Protein AF-A0A8S3U754-F1 (afdb_monomer_lite)

pLDDT: mean 79.14, std 18.38, range [34.16, 98.25]

Sequence (283 aa):
MQSQNDNMSQVKWNHGLKEIPVKVDIQVRPSTTGGESEYYFPGVGSGQRSDDVNSPYGGIVYKYSNESIVLYAPNKHDGYPSGYAVYTGGSNWNGPIQQAESNVSVRIRVWGQQHFPEPDFFTNWKSINIGNVMKEIHHQLDTTPEYVVLQIKLGNTKYIADGIGYVMPLGDQMKYNKWGGVLYGYDNRTIRIWTNIHGGSLFYAKDGWGISNESFTEGYYRILAWSSLSSNRAQTTIKMALPFINSTSRDFEIELDQIIDIKCDFIDVRVCPNNTVETTKAV

Structure (mmCIF, N/CA/C/O backbone):
data_AF-A0A8S3U754-F1
#
_entry.id   AF-A0A8S3U754-F1
#
loop_
_atom_site.group_PDB
_atom_site.id
_atom_site.type_symbol
_atom_site.label_atom_id
_atom_site.label_alt_id
_atom_site.label_comp_id
_atom_site.label_asym_id
_atom_site.label_entity_id
_atom_site.label_seq_id
_atom_site.pdbx_PDB_ins_code
_atom_site.Cartn_x
_atom_site.Cartn_y
_atom_site.Cartn_z
_atom_site.occupancy
_atom_site.B_iso_or_equiv
_atom_site.auth_seq_id
_atom_site.auth_comp_id
_atom_site.auth_asym_id
_atom_site.auth_atom_id
_atom_site.pdbx_PDB_model_num
ATOM 1 N N . MET A 1 1 ? -1.430 1.403 -17.689 1.00 89.00 1 MET A N 1
ATOM 2 C CA . MET A 1 1 ? -0.107 1.846 -17.190 1.00 89.00 1 MET A CA 1
ATOM 3 C C . MET A 1 1 ? 0.953 1.040 -17.909 1.00 89.00 1 MET A C 1
ATOM 5 O O . MET A 1 1 ? 0.658 -0.078 -18.318 1.00 89.00 1 MET A O 1
ATOM 9 N N . GLN A 1 2 ? 2.158 1.582 -18.062 1.00 88.88 2 GLN A N 1
ATOM 10 C CA . GLN A 1 2 ? 3.249 0.861 -18.711 1.00 88.88 2 GLN A CA 1
ATOM 11 C C . GLN A 1 2 ? 4.549 1.037 -17.922 1.00 88.88 2 GLN A C 1
ATOM 13 O O . GLN A 1 2 ? 4.956 2.165 -17.649 1.00 88.88 2 GLN A O 1
ATOM 18 N N . SER A 1 3 ? 5.184 -0.077 -17.548 1.00 85.31 3 SER A N 1
ATOM 19 C CA . SER A 1 3 ? 6.536 -0.081 -16.992 1.00 85.31 3 SER A CA 1
ATOM 20 C C . SER A 1 3 ? 7.560 0.228 -18.086 1.00 85.31 3 SER A C 1
ATOM 22 O O . SER A 1 3 ? 7.296 0.006 -19.270 1.00 85.31 3 SER A O 1
ATOM 24 N N . GLN A 1 4 ? 8.728 0.738 -17.696 1.00 86.62 4 GLN A N 1
ATOM 25 C CA . GLN A 1 4 ? 9.807 1.108 -18.627 1.00 86.62 4 GLN A CA 1
ATOM 26 C C . GLN A 1 4 ? 9.402 2.204 -19.634 1.00 86.62 4 GLN A C 1
ATOM 28 O O . GLN A 1 4 ? 9.925 2.274 -20.746 1.00 86.62 4 GLN A O 1
ATOM 33 N N . ASN A 1 5 ? 8.423 3.037 -19.273 1.00 86.25 5 ASN A N 1
ATOM 34 C CA . ASN A 1 5 ? 7.989 4.172 -20.075 1.00 86.25 5 ASN A CA 1
ATOM 35 C C . ASN A 1 5 ? 7.718 5.378 -19.175 1.00 86.25 5 ASN A C 1
ATOM 37 O O . ASN A 1 5 ? 6.687 5.424 -18.510 1.00 86.25 5 ASN A O 1
ATOM 41 N N . ASP A 1 6 ? 8.607 6.368 -19.187 1.00 83.69 6 ASP A N 1
ATOM 42 C CA . ASP A 1 6 ? 8.540 7.584 -18.362 1.00 83.69 6 ASP A CA 1
ATOM 43 C C . ASP A 1 6 ? 7.162 8.264 -18.360 1.00 83.69 6 ASP A C 1
ATOM 45 O O . ASP A 1 6 ? 6.661 8.675 -17.316 1.00 83.69 6 ASP A O 1
ATOM 49 N N . ASN A 1 7 ? 6.505 8.336 -19.520 1.00 85.56 7 ASN A N 1
ATOM 50 C CA . ASN A 1 7 ? 5.225 9.033 -19.668 1.00 85.56 7 ASN A CA 1
ATOM 51 C C . ASN A 1 7 ? 4.023 8.222 -19.155 1.00 85.56 7 ASN A C 1
ATOM 53 O O . ASN A 1 7 ? 2.927 8.763 -19.018 1.00 85.56 7 ASN A O 1
ATOM 57 N N . MET A 1 8 ? 4.197 6.921 -18.914 1.00 86.50 8 MET A N 1
ATOM 58 C CA . MET A 1 8 ? 3.118 5.988 -18.563 1.00 86.50 8 MET A CA 1
ATOM 59 C C . MET A 1 8 ? 3.395 5.171 -17.295 1.00 86.50 8 MET A C 1
ATOM 61 O O . MET A 1 8 ? 2.531 4.393 -16.863 1.00 86.50 8 MET A O 1
ATOM 65 N N . SER A 1 9 ? 4.571 5.360 -16.695 1.00 89.56 9 SER A N 1
ATOM 66 C CA . SER A 1 9 ? 5.026 4.706 -15.471 1.00 89.56 9 SER A CA 1
ATOM 67 C C . SER A 1 9 ? 4.551 5.424 -14.211 1.00 89.56 9 SER A C 1
ATOM 69 O O . SER A 1 9 ? 4.721 4.908 -13.113 1.00 89.56 9 SER A O 1
ATOM 71 N N . GLN A 1 10 ? 3.893 6.576 -14.346 1.00 93.06 10 GLN A N 1
ATOM 72 C CA . GLN A 1 10 ? 3.250 7.273 -13.243 1.00 93.06 10 GLN A CA 1
ATOM 73 C C . GLN A 1 10 ? 1.862 7.762 -13.654 1.00 93.06 10 GLN A C 1
ATOM 75 O O . GLN A 1 10 ? 1.692 8.405 -14.687 1.00 93.06 10 GLN A O 1
ATOM 80 N N . VAL A 1 11 ? 0.857 7.480 -12.826 1.00 93.62 11 VAL A N 1
ATOM 81 C CA . VAL A 1 11 ? -0.523 7.928 -13.054 1.00 93.62 11 VAL A CA 1
ATOM 82 C C . VAL A 1 11 ? -1.074 8.538 -11.779 1.00 93.62 11 VAL A C 1
ATOM 84 O O . VAL A 1 11 ? -0.940 7.971 -10.700 1.00 93.62 11 VAL A O 1
ATOM 87 N N . LYS A 1 12 ? -1.737 9.688 -11.909 1.00 95.12 12 LYS A N 1
ATOM 88 C CA . LYS A 1 12 ? -2.524 10.296 -10.838 1.00 95.12 12 LYS A CA 1
ATOM 89 C C . LYS A 1 12 ? -3.999 10.252 -11.211 1.00 95.12 12 LYS A C 1
ATOM 91 O O . LYS A 1 12 ? -4.376 10.706 -12.287 1.00 95.12 12 LYS A O 1
ATOM 96 N N . TRP A 1 13 ? -4.825 9.755 -10.302 1.00 95.31 13 TRP A N 1
ATOM 97 C CA . TRP A 1 13 ? -6.265 9.619 -10.495 1.00 95.31 13 TRP A CA 1
ATOM 98 C C . TRP A 1 13 ? -7.027 10.246 -9.325 1.00 95.31 13 TRP A C 1
ATOM 100 O O . TRP A 1 13 ? -6.607 10.122 -8.177 1.00 95.31 13 TRP A O 1
ATOM 110 N N . ASN A 1 14 ? -8.124 10.952 -9.603 1.00 96.44 14 ASN A N 1
ATOM 111 C CA . ASN A 1 14 ? -8.975 11.567 -8.581 1.00 96.44 14 ASN A CA 1
ATOM 112 C C . ASN A 1 14 ? -10.094 10.598 -8.193 1.00 96.44 14 ASN A C 1
ATOM 114 O O . ASN A 1 14 ? -10.849 10.182 -9.066 1.00 96.44 14 ASN A O 1
ATOM 118 N N . HIS A 1 15 ? -10.207 10.273 -6.904 1.00 93.44 15 HIS A N 1
ATOM 119 C CA . HIS A 1 15 ? -11.154 9.263 -6.420 1.00 93.44 15 HIS A CA 1
ATOM 120 C C . HIS A 1 15 ? -12.496 9.820 -5.937 1.00 93.44 15 HIS A C 1
ATOM 122 O O . HIS A 1 15 ? -13.357 9.056 -5.517 1.00 93.44 15 HIS A O 1
ATOM 128 N N . GLY A 1 16 ? -12.692 11.140 -5.942 1.00 92.94 16 GLY A N 1
ATOM 129 C CA . GLY A 1 16 ? -13.990 11.760 -5.659 1.00 92.94 16 GLY A CA 1
ATOM 130 C C . GLY A 1 16 ? -14.472 11.741 -4.200 1.00 92.94 16 GLY A C 1
ATOM 131 O O . GLY A 1 16 ? -15.331 12.551 -3.883 1.00 92.94 16 GLY A O 1
ATOM 132 N N . LEU A 1 17 ? -13.908 10.914 -3.307 1.00 93.19 17 LEU A N 1
ATOM 133 C CA . LEU A 1 17 ? -14.393 10.775 -1.915 1.00 93.19 17 LEU A CA 1
ATOM 134 C C . LEU A 1 17 ? -14.285 12.046 -1.056 1.00 93.19 17 LEU A C 1
ATOM 136 O O . LEU A 1 17 ? -15.067 12.213 -0.132 1.00 93.19 17 LEU A O 1
ATOM 140 N N . LYS A 1 18 ? -13.312 12.932 -1.323 1.00 94.00 18 LYS A N 1
ATOM 141 C CA . LYS A 1 18 ? -13.018 14.148 -0.522 1.00 94.00 18 LYS A CA 1
ATOM 142 C C . LYS A 1 18 ? -12.608 13.906 0.938 1.00 94.00 18 LYS A C 1
ATOM 144 O O . LYS A 1 18 ? -12.367 14.860 1.673 1.00 94.00 18 LYS A O 1
ATOM 149 N N . GLU A 1 19 ? -12.423 12.655 1.323 1.00 95.12 19 GLU A N 1
ATOM 150 C CA . GLU A 1 19 ? -11.872 12.217 2.599 1.00 95.12 19 GLU A CA 1
ATOM 151 C C . GLU A 1 19 ? -10.731 11.228 2.369 1.00 95.12 19 GLU A C 1
ATOM 153 O O . GLU A 1 19 ? -10.576 10.694 1.269 1.00 95.12 19 GLU A O 1
ATOM 158 N N . ILE A 1 20 ? -9.913 10.999 3.401 1.00 96.75 20 ILE A N 1
ATOM 159 C CA . ILE A 1 20 ? -8.875 9.966 3.353 1.00 96.75 20 ILE A CA 1
ATOM 160 C C . ILE A 1 20 ? -9.576 8.604 3.256 1.00 96.75 20 ILE A C 1
ATOM 162 O O . ILE A 1 20 ? -10.307 8.267 4.188 1.00 96.75 20 ILE A O 1
ATOM 166 N N . PRO A 1 21 ? -9.329 7.809 2.199 1.00 96.88 21 PRO A N 1
ATOM 167 C CA . PRO A 1 21 ? -9.832 6.444 2.119 1.00 96.88 21 PRO A CA 1
ATOM 168 C C . PRO A 1 21 ? -9.475 5.628 3.368 1.00 96.88 21 PRO A C 1
ATOM 170 O O . PRO A 1 21 ? -8.354 5.716 3.879 1.00 96.88 21 PRO A O 1
ATOM 173 N N . VAL A 1 22 ? -10.409 4.800 3.832 1.00 95.19 22 VAL A N 1
ATOM 174 C CA . VAL A 1 22 ? -10.132 3.736 4.806 1.00 95.19 22 VAL A CA 1
ATOM 175 C C . VAL A 1 22 ? -9.285 2.659 4.140 1.00 95.19 22 VAL A C 1
ATOM 177 O O . VAL A 1 22 ? -8.256 2.267 4.688 1.00 95.19 22 VAL A O 1
ATOM 180 N N . LYS A 1 23 ? -9.658 2.253 2.920 1.00 93.12 23 LYS A N 1
ATOM 181 C CA . LYS A 1 23 ? -8.918 1.273 2.121 1.00 93.12 23 LYS A CA 1
ATOM 182 C C . LYS A 1 23 ? -8.792 1.712 0.666 1.00 93.12 23 LYS A C 1
ATOM 184 O O . LYS A 1 23 ? -9.738 2.229 0.071 1.00 93.12 23 LYS A O 1
ATOM 189 N N . VAL A 1 24 ? -7.631 1.439 0.076 1.00 95.00 24 VAL A N 1
ATOM 190 C CA . VAL A 1 24 ? -7.397 1.498 -1.371 1.00 95.00 24 VAL A CA 1
ATOM 191 C C . VAL A 1 24 ? -6.964 0.121 -1.845 1.00 95.00 24 VAL A C 1
ATOM 193 O O . VAL A 1 24 ? -6.043 -0.456 -1.284 1.00 95.00 24 VAL A O 1
ATOM 196 N N . ASP A 1 25 ? -7.601 -0.426 -2.870 1.00 93.75 25 ASP A N 1
ATOM 197 C CA . ASP A 1 25 ? -7.175 -1.668 -3.511 1.00 93.75 25 ASP A CA 1
ATOM 198 C C . ASP A 1 25 ? -6.809 -1.403 -4.969 1.00 93.75 25 ASP A C 1
ATOM 200 O O . ASP A 1 25 ? -7.586 -0.836 -5.742 1.00 93.75 25 ASP A O 1
ATOM 204 N N . ILE A 1 26 ? -5.593 -1.803 -5.324 1.00 95.12 26 ILE A N 1
ATOM 205 C CA . ILE A 1 26 ? -5.044 -1.661 -6.665 1.00 95.12 26 ILE A CA 1
ATOM 206 C C . ILE A 1 26 ? -4.958 -3.054 -7.259 1.00 95.12 26 ILE A C 1
ATOM 208 O O . ILE A 1 26 ? -4.263 -3.913 -6.728 1.00 95.12 26 ILE A O 1
ATOM 212 N N . GLN A 1 27 ? -5.639 -3.260 -8.378 1.00 93.31 27 GLN A N 1
ATOM 213 C CA . GLN A 1 27 ? -5.677 -4.539 -9.068 1.00 93.31 27 GLN A CA 1
ATOM 214 C C . GLN A 1 27 ? -5.108 -4.380 -10.467 1.00 93.31 27 GLN A C 1
ATOM 216 O O . GLN A 1 27 ? -5.594 -3.588 -11.276 1.00 93.31 27 GLN A O 1
ATOM 221 N N . VAL A 1 28 ? -4.063 -5.144 -10.741 1.00 92.12 28 VAL A N 1
ATOM 222 C CA . VAL A 1 28 ? -3.234 -5.042 -11.936 1.00 92.12 28 VAL A CA 1
ATOM 223 C C . VAL A 1 28 ? -3.498 -6.255 -12.810 1.00 92.12 28 VAL A C 1
ATOM 225 O O . VAL A 1 28 ? -3.373 -7.387 -12.351 1.00 92.12 28 VAL A O 1
ATOM 228 N N . ARG A 1 29 ? -3.860 -6.025 -14.069 1.00 89.81 29 ARG A N 1
ATOM 229 C CA . ARG A 1 29 ? -4.101 -7.077 -15.055 1.00 89.81 29 ARG A CA 1
ATOM 230 C C . ARG A 1 29 ? -3.157 -6.897 -16.248 1.00 89.81 29 ARG A C 1
ATOM 232 O O . ARG A 1 29 ? -3.143 -5.803 -16.816 1.00 89.81 29 ARG A O 1
ATOM 239 N N . PRO A 1 30 ? -2.398 -7.927 -16.649 1.00 88.00 30 PRO A N 1
ATOM 240 C CA . PRO A 1 30 ? -1.635 -7.937 -17.898 1.00 88.00 30 PRO A CA 1
ATOM 241 C C . PRO A 1 30 ? -2.470 -7.559 -19.126 1.00 88.00 30 PRO A C 1
ATOM 243 O O . PRO A 1 30 ? -3.631 -7.952 -19.239 1.00 88.00 30 PRO A O 1
ATOM 246 N N . SER A 1 31 ? -1.888 -6.768 -20.032 1.00 78.19 31 SER A N 1
ATOM 247 C CA . SER A 1 31 ? -2.554 -6.313 -21.265 1.00 78.19 31 SER A CA 1
ATOM 248 C C . SER A 1 31 ? -2.317 -7.235 -22.471 1.00 78.19 31 SER A C 1
ATOM 250 O O . SER A 1 31 ? -2.902 -7.005 -23.529 1.00 78.19 31 SER A O 1
ATOM 252 N N . THR A 1 32 ? -1.447 -8.240 -22.364 1.00 67.81 32 THR A N 1
ATOM 253 C CA . THR A 1 32 ? -1.102 -9.158 -23.457 1.00 67.81 32 THR A CA 1
ATOM 254 C C . THR A 1 32 ? -2.289 -10.030 -23.868 1.00 67.81 32 THR A C 1
ATOM 256 O O . THR A 1 32 ? -2.858 -10.800 -23.096 1.00 67.81 32 THR A O 1
ATOM 259 N N . THR A 1 33 ? -2.662 -9.917 -25.142 1.00 51.44 33 THR A N 1
ATOM 260 C CA . THR A 1 33 ? -3.572 -10.827 -25.842 1.00 51.44 33 THR A CA 1
ATOM 261 C C . THR A 1 33 ? -2.866 -12.157 -26.090 1.00 51.44 33 THR A C 1
ATOM 263 O O . THR A 1 33 ? -2.051 -12.267 -27.003 1.00 51.44 33 THR A O 1
ATOM 266 N N . GLY A 1 34 ? -3.171 -13.154 -25.263 1.00 49.03 34 GLY A N 1
ATOM 267 C CA . GLY A 1 34 ? -2.577 -14.488 -25.335 1.00 49.03 34 GLY A CA 1
ATOM 268 C C . GLY A 1 34 ? -3.027 -15.378 -24.179 1.00 49.03 34 GLY A C 1
ATOM 269 O O . GLY A 1 34 ? -2.233 -15.708 -23.313 1.00 49.03 34 GLY A O 1
ATOM 270 N N . GLY A 1 35 ? -4.317 -15.723 -24.157 1.00 45.75 35 GLY A N 1
ATOM 271 C CA . GLY A 1 35 ? -4.873 -16.928 -23.522 1.00 45.75 35 GLY A CA 1
ATOM 272 C C . GLY A 1 35 ? -4.923 -17.059 -21.994 1.00 45.75 35 GLY A C 1
ATOM 273 O O . GLY A 1 35 ? -5.908 -17.604 -21.511 1.00 45.75 35 GLY A O 1
ATOM 274 N N . GLU A 1 36 ? -3.931 -16.605 -21.222 1.00 52.62 36 GLU A N 1
ATOM 275 C CA . GLU A 1 36 ? -3.696 -17.231 -19.900 1.00 52.62 36 GLU A CA 1
ATOM 276 C C . GLU A 1 36 ? -3.675 -16.303 -18.674 1.00 52.62 36 GLU A C 1
ATOM 278 O O . GLU A 1 36 ? -3.365 -16.758 -17.578 1.00 52.62 36 GLU A O 1
ATOM 283 N N . SER A 1 37 ? -4.048 -15.024 -18.781 1.00 61.34 37 SER A N 1
ATOM 284 C CA . SER A 1 37 ? -3.978 -14.117 -17.622 1.00 61.34 37 SER A CA 1
ATOM 285 C C . SER A 1 37 ? -5.259 -13.308 -17.384 1.00 61.34 37 SER A C 1
ATOM 287 O O . SER A 1 37 ? -5.341 -12.100 -17.611 1.00 61.34 37 SER A O 1
ATOM 289 N N . GLU A 1 38 ? -6.303 -13.987 -16.896 1.00 71.81 38 GLU A N 1
ATOM 290 C CA . GLU A 1 38 ? -7.477 -13.343 -16.272 1.00 71.81 38 GLU A CA 1
ATOM 291 C C . GLU A 1 38 ? -7.216 -12.901 -14.820 1.00 71.81 38 GLU A C 1
ATOM 293 O O . GLU A 1 38 ? -8.093 -12.346 -14.156 1.00 71.81 38 GLU A O 1
ATOM 298 N N . TYR A 1 39 ? -5.999 -13.124 -14.326 1.00 80.75 39 TYR A N 1
ATOM 299 C CA . TYR A 1 39 ? -5.621 -12.868 -12.947 1.00 80.75 39 TYR A CA 1
ATOM 300 C C . TYR A 1 39 ? -5.403 -11.380 -12.687 1.00 80.75 39 TYR A C 1
ATOM 302 O O . TYR A 1 39 ? -4.812 -10.648 -13.485 1.00 80.75 39 TYR A O 1
ATOM 310 N N . TYR A 1 40 ? -5.856 -10.952 -11.512 1.00 87.25 40 TYR A N 1
ATOM 311 C CA . TYR A 1 40 ? -5.567 -9.638 -10.968 1.00 87.25 40 TYR A CA 1
ATOM 312 C C . TYR A 1 40 ? -4.491 -9.766 -9.894 1.00 87.25 40 TYR A C 1
ATOM 314 O O . TYR A 1 40 ? -4.668 -10.477 -8.907 1.00 87.25 40 TYR A O 1
ATOM 322 N N . PHE A 1 41 ? -3.391 -9.048 -10.080 1.00 88.81 41 PHE A N 1
ATOM 323 C CA . PHE A 1 41 ? -2.297 -8.953 -9.123 1.00 88.81 41 PHE A CA 1
ATOM 324 C C . PHE A 1 41 ? -2.507 -7.731 -8.223 1.00 88.81 41 PHE A C 1
ATOM 326 O O . PHE A 1 41 ? -2.871 -6.666 -8.731 1.00 88.81 41 PHE A O 1
ATOM 333 N N . PRO A 1 42 ? -2.288 -7.839 -6.904 1.00 91.38 42 PRO A N 1
ATOM 334 C CA . PRO A 1 42 ? -2.410 -6.697 -6.013 1.00 91.38 42 PRO A CA 1
ATOM 335 C C . PRO A 1 42 ? -1.254 -5.713 -6.224 1.00 91.38 42 PRO A C 1
ATOM 337 O O . PRO A 1 42 ? -0.094 -6.101 -6.380 1.00 91.38 42 PRO A O 1
ATOM 340 N N . GLY A 1 43 ? -1.565 -4.420 -6.188 1.00 90.88 43 GLY A N 1
ATOM 341 C CA . GLY A 1 43 ? -0.567 -3.383 -5.963 1.00 90.88 43 GLY A CA 1
ATOM 342 C C . GLY A 1 43 ? -0.108 -3.371 -4.505 1.00 90.88 43 GLY A C 1
ATOM 343 O O . GLY A 1 43 ? -0.793 -3.858 -3.606 1.00 90.88 43 GLY A O 1
ATOM 344 N N . VAL A 1 44 ? 1.052 -2.776 -4.257 1.00 86.62 44 VAL A N 1
ATOM 345 C CA . VAL A 1 44 ? 1.705 -2.747 -2.941 1.00 86.62 44 VAL A CA 1
ATOM 346 C C . VAL A 1 44 ? 1.897 -1.316 -2.453 1.00 86.62 44 VAL A C 1
ATOM 348 O O . VAL A 1 44 ? 2.141 -0.402 -3.232 1.00 86.62 44 VAL A O 1
ATOM 351 N N . GLY A 1 45 ? 1.800 -1.098 -1.142 1.00 79.25 45 GLY A N 1
ATOM 352 C CA . GLY A 1 45 ? 1.884 0.246 -0.560 1.00 79.25 45 GLY A CA 1
ATOM 353 C C . GLY A 1 45 ? 3.247 0.934 -0.712 1.00 79.25 45 GLY A C 1
ATOM 354 O O . GLY A 1 45 ? 3.347 2.121 -0.442 1.00 79.25 45 GLY A O 1
ATOM 355 N N . SER A 1 46 ? 4.308 0.233 -1.130 1.00 82.81 46 SER A N 1
ATOM 356 C CA . SER A 1 46 ? 5.645 0.807 -1.333 1.00 82.81 46 SER A CA 1
ATOM 357 C C . SER A 1 46 ? 6.522 -0.087 -2.215 1.00 82.81 46 SER A C 1
ATOM 359 O O . SER A 1 46 ? 6.347 -1.306 -2.234 1.00 82.81 46 SER A O 1
ATOM 361 N N . GLY A 1 47 ? 7.506 0.510 -2.896 1.00 78.62 47 GLY A N 1
ATOM 362 C CA . GLY A 1 47 ? 8.535 -0.211 -3.644 1.00 78.62 47 GLY A CA 1
ATOM 363 C C . GLY A 1 47 ? 9.425 -1.043 -2.731 1.00 78.62 47 GLY A C 1
ATOM 364 O O . GLY A 1 47 ? 9.897 -0.564 -1.700 1.00 78.62 47 GLY A O 1
ATOM 365 N N . GLN A 1 48 ? 9.645 -2.300 -3.115 1.00 76.19 48 GLN A N 1
ATOM 366 C CA . GLN A 1 48 ? 10.379 -3.277 -2.306 1.00 76.19 48 GLN A CA 1
ATOM 367 C C . GLN A 1 48 ? 11.884 -3.347 -2.631 1.00 76.19 48 GLN A C 1
ATOM 369 O O . GLN A 1 48 ? 12.620 -3.980 -1.882 1.00 76.19 48 GLN A O 1
ATOM 374 N N . ARG A 1 49 ? 12.353 -2.696 -3.709 1.00 79.19 49 ARG A N 1
ATOM 375 C CA . ARG A 1 49 ? 13.780 -2.538 -4.070 1.00 79.19 49 ARG A CA 1
ATOM 376 C C . ARG A 1 49 ? 13.998 -1.443 -5.131 1.00 79.19 49 ARG A C 1
ATOM 378 O O . ARG A 1 49 ? 13.031 -1.113 -5.817 1.00 79.19 49 ARG A O 1
ATOM 385 N N . SER A 1 50 ? 15.229 -0.946 -5.290 1.00 77.25 50 SER A N 1
ATOM 386 C CA . SER A 1 50 ? 15.683 -0.147 -6.442 1.00 77.25 50 SER A CA 1
ATOM 387 C C . SER A 1 50 ? 16.001 -1.034 -7.656 1.00 77.25 50 SER A C 1
ATOM 389 O O . SER A 1 50 ? 15.800 -2.262 -7.622 1.00 77.25 50 SER A O 1
ATOM 391 N N . ASP A 1 51 ? 16.462 -0.428 -8.747 1.00 75.69 51 ASP A N 1
ATOM 392 C CA . ASP A 1 51 ? 16.855 -1.121 -9.972 1.00 75.69 51 ASP A CA 1
ATOM 393 C C . ASP A 1 51 ? 18.364 -1.333 -10.158 1.00 75.69 51 ASP A C 1
ATOM 395 O O . ASP A 1 51 ? 18.750 -2.004 -11.108 1.00 75.69 51 ASP A O 1
ATOM 399 N N . ASP A 1 52 ? 19.197 -0.951 -9.184 1.00 76.81 52 ASP A N 1
ATOM 400 C CA . ASP A 1 52 ? 20.663 -1.149 -9.187 1.00 76.81 52 ASP A CA 1
ATOM 401 C C . ASP A 1 52 ? 21.128 -2.618 -9.313 1.00 76.81 52 ASP A C 1
ATOM 403 O O . ASP A 1 52 ? 22.319 -2.910 -9.463 1.00 76.81 52 ASP A O 1
ATOM 407 N N . VAL A 1 53 ? 20.206 -3.579 -9.201 1.00 74.81 53 VAL A N 1
ATOM 408 C CA . VAL A 1 53 ? 20.478 -5.010 -9.353 1.00 74.81 53 VAL A CA 1
ATOM 409 C C . VAL A 1 53 ? 19.826 -5.537 -10.621 1.00 74.81 53 VAL A C 1
ATOM 411 O O . VAL A 1 53 ? 18.600 -5.512 -10.762 1.00 74.81 53 VAL A O 1
ATOM 414 N N . ASN A 1 54 ? 20.652 -6.151 -11.477 1.00 77.06 54 ASN A N 1
ATOM 415 C CA . ASN A 1 54 ? 20.247 -6.859 -12.695 1.00 77.06 54 ASN A CA 1
ATOM 416 C C . ASN A 1 54 ? 19.477 -8.162 -12.394 1.00 77.06 54 ASN A C 1
ATOM 418 O O . ASN A 1 54 ? 19.934 -9.276 -12.646 1.00 77.06 54 ASN A O 1
ATOM 422 N N . SER A 1 55 ? 18.309 -8.013 -11.786 1.00 77.56 55 SER A N 1
ATOM 423 C CA . SER A 1 55 ? 17.371 -9.069 -11.431 1.00 77.56 55 SER A CA 1
ATOM 424 C C . SER A 1 55 ? 15.955 -8.499 -11.529 1.00 77.56 55 SER A C 1
ATOM 426 O O . SER A 1 55 ? 15.780 -7.308 -11.252 1.00 77.56 55 SER A O 1
ATOM 428 N N . PRO A 1 56 ? 14.944 -9.291 -11.917 1.00 79.69 56 PRO A N 1
ATOM 429 C CA . PRO A 1 56 ? 13.568 -8.825 -12.009 1.00 79.69 56 PRO A CA 1
ATOM 430 C C . PRO A 1 56 ? 13.057 -8.185 -10.715 1.00 79.69 56 PRO A C 1
ATOM 432 O O . PRO A 1 56 ? 13.303 -8.679 -9.612 1.00 79.69 56 PRO A O 1
ATOM 435 N N . TYR A 1 57 ? 12.314 -7.095 -10.861 1.00 81.38 57 TYR A N 1
ATOM 436 C CA . TYR A 1 57 ? 11.536 -6.470 -9.792 1.00 81.38 57 TYR A CA 1
ATOM 437 C C . TYR A 1 57 ? 10.255 -5.894 -10.363 1.00 81.38 57 TYR A C 1
ATOM 439 O O . TYR A 1 57 ? 10.127 -5.735 -11.580 1.00 81.38 57 TYR A O 1
ATOM 447 N N . GLY A 1 58 ? 9.278 -5.613 -9.506 1.00 83.19 58 GLY A N 1
ATOM 448 C CA . GLY A 1 58 ? 8.005 -5.209 -10.053 1.00 83.19 58 GLY A CA 1
ATOM 449 C C . GLY A 1 58 ? 6.853 -5.027 -9.099 1.00 83.19 58 GLY A C 1
ATOM 450 O O . GLY A 1 58 ? 7.011 -5.020 -7.879 1.00 83.19 58 GLY A O 1
ATOM 451 N N . GLY A 1 59 ? 5.688 -4.891 -9.721 1.00 89.31 59 GLY A N 1
ATOM 452 C CA . GLY A 1 59 ? 4.424 -4.532 -9.093 1.00 89.31 59 GLY A CA 1
ATOM 453 C C . GLY A 1 59 ? 4.025 -3.098 -9.420 1.00 89.31 59 GLY A C 1
ATOM 454 O O . GLY A 1 59 ? 4.770 -2.349 -10.044 1.00 89.31 59 GLY A O 1
ATOM 455 N N . ILE A 1 60 ? 2.835 -2.701 -8.985 1.00 93.31 60 ILE A N 1
ATOM 456 C CA . ILE A 1 60 ? 2.414 -1.299 -8.992 1.00 93.31 60 ILE A CA 1
ATOM 457 C C . ILE A 1 60 ? 2.432 -0.818 -7.552 1.00 93.31 60 ILE A C 1
ATOM 459 O O . ILE A 1 60 ? 1.764 -1.408 -6.700 1.00 93.31 60 ILE A O 1
ATOM 463 N N . VAL A 1 61 ? 3.188 0.245 -7.284 1.00 94.25 61 VAL A N 1
ATOM 464 C CA . VAL A 1 61 ? 3.228 0.858 -5.954 1.00 94.25 61 VAL A CA 1
ATOM 465 C C . VAL A 1 61 ? 2.355 2.095 -5.928 1.00 94.25 61 VAL A C 1
ATOM 467 O O . VAL A 1 61 ? 2.174 2.752 -6.956 1.00 94.25 61 VAL A O 1
ATOM 470 N N . TYR A 1 62 ? 1.775 2.414 -4.776 1.00 96.56 62 TYR A N 1
ATOM 471 C CA . TYR A 1 62 ? 0.822 3.512 -4.701 1.00 96.56 62 TYR A CA 1
ATOM 472 C C . TYR A 1 62 ? 0.854 4.264 -3.381 1.00 96.56 62 TYR A C 1
ATOM 474 O O . TYR A 1 62 ? 1.232 3.746 -2.335 1.00 96.56 62 TYR A O 1
ATOM 482 N N . LYS A 1 63 ? 0.382 5.502 -3.458 1.00 97.31 63 LYS A N 1
ATOM 483 C CA . LYS A 1 63 ? 0.034 6.342 -2.316 1.00 97.31 63 LYS A CA 1
ATOM 484 C C . LYS A 1 63 ? -1.258 7.085 -2.625 1.00 97.31 63 LYS A C 1
ATOM 486 O O . LYS A 1 63 ? -1.627 7.254 -3.789 1.00 97.31 63 LYS A O 1
ATOM 491 N N . TYR A 1 64 ? -1.931 7.580 -1.606 1.00 98.25 64 TYR A N 1
ATOM 492 C CA . TYR A 1 64 ? -3.208 8.264 -1.752 1.00 98.25 64 TYR A CA 1
ATOM 493 C C . TYR A 1 64 ? -3.335 9.440 -0.792 1.00 98.25 64 TYR A C 1
ATOM 495 O O . TYR A 1 64 ? -2.575 9.574 0.158 1.00 98.25 64 TYR A O 1
ATOM 503 N N . SER A 1 65 ? -4.262 10.344 -1.069 1.00 98.19 65 SER A N 1
ATOM 504 C CA . SER A 1 65 ? -4.640 11.440 -0.178 1.00 98.19 65 SER A CA 1
ATOM 505 C C . SER A 1 65 ? -6.155 11.442 -0.007 1.00 98.19 65 SER A C 1
ATOM 507 O O . SER A 1 65 ? -6.823 10.493 -0.389 1.00 98.19 65 SER A O 1
ATOM 509 N N . ASN A 1 66 ? -6.713 12.530 0.513 1.00 97.19 66 ASN A N 1
ATOM 510 C CA . ASN A 1 66 ? -8.154 12.775 0.516 1.00 97.19 66 ASN A CA 1
ATOM 511 C C . ASN A 1 66 ? -8.771 13.101 -0.865 1.00 97.19 66 ASN A C 1
ATOM 513 O O . ASN A 1 66 ? -9.963 13.376 -0.967 1.00 97.19 66 ASN A O 1
ATOM 517 N N . GLU A 1 67 ? -7.965 13.160 -1.924 1.00 97.06 67 GLU A N 1
ATOM 518 C CA . GLU A 1 67 ? -8.393 13.632 -3.250 1.00 97.06 67 GLU A CA 1
ATOM 519 C C . GLU A 1 67 ? -7.962 12.707 -4.378 1.00 97.06 67 GLU A C 1
ATOM 521 O O . GLU A 1 67 ? -8.665 12.570 -5.380 1.00 97.06 67 GLU A O 1
ATOM 526 N N . SER A 1 68 ? -6.762 12.140 -4.272 1.00 97.56 68 SER A N 1
ATOM 527 C CA . SER A 1 68 ? -6.143 11.447 -5.389 1.00 97.56 68 SER A CA 1
ATOM 528 C C . SER A 1 68 ? -5.315 10.261 -4.951 1.00 97.56 68 SER A C 1
ATOM 530 O O . SER A 1 68 ? -4.700 10.287 -3.888 1.00 97.56 68 SER A O 1
ATOM 532 N N . ILE A 1 69 ? -5.238 9.285 -5.842 1.00 97.88 69 ILE A N 1
ATOM 533 C CA . ILE A 1 69 ? -4.319 8.157 -5.788 1.00 97.88 69 ILE A CA 1
ATOM 534 C C . ILE A 1 69 ? -3.216 8.419 -6.813 1.00 97.88 69 ILE A C 1
ATOM 536 O O . ILE A 1 69 ? -3.487 8.902 -7.916 1.00 97.88 69 ILE A O 1
ATOM 540 N N . VAL A 1 70 ? -1.974 8.130 -6.441 1.00 97.19 70 VAL A N 1
ATOM 541 C CA . VAL A 1 70 ? -0.816 8.156 -7.334 1.00 97.19 70 VAL A CA 1
ATOM 542 C C . VAL A 1 70 ? -0.257 6.746 -7.408 1.00 97.19 70 VAL A C 1
ATOM 544 O O . VAL A 1 70 ? 0.020 6.138 -6.376 1.00 97.19 70 VAL A O 1
ATOM 547 N N . LEU A 1 71 ? -0.121 6.245 -8.627 1.00 96.69 71 LEU A N 1
ATOM 548 C CA . LEU A 1 71 ? 0.407 4.930 -8.950 1.00 96.69 71 LEU A CA 1
ATOM 549 C C . LEU A 1 71 ? 1.761 5.082 -9.633 1.00 96.69 71 LEU A C 1
ATOM 551 O O . LEU A 1 71 ? 1.927 5.976 -10.467 1.00 96.69 71 LEU A O 1
ATOM 555 N N . TYR A 1 72 ? 2.672 4.161 -9.343 1.00 95.31 72 TYR A N 1
ATOM 556 C CA . TYR A 1 72 ? 3.984 4.073 -9.966 1.00 95.31 72 TYR A CA 1
ATOM 557 C C . TYR A 1 72 ? 4.211 2.645 -10.466 1.00 95.31 72 TYR A C 1
ATOM 559 O O . TYR A 1 72 ? 4.093 1.681 -9.707 1.00 95.31 72 TYR A O 1
ATOM 567 N N . ALA A 1 73 ? 4.526 2.517 -11.749 1.00 93.38 73 ALA A N 1
ATOM 568 C CA . ALA A 1 73 ? 5.066 1.306 -12.343 1.00 93.38 73 ALA A CA 1
ATOM 569 C C . ALA A 1 73 ? 6.600 1.398 -12.381 1.00 93.38 73 ALA A C 1
ATOM 571 O O . ALA A 1 73 ? 7.146 2.506 -12.424 1.00 93.38 73 ALA A O 1
ATOM 572 N N . PRO A 1 74 ? 7.307 0.260 -12.408 1.00 90.50 74 PRO A N 1
ATOM 573 C CA . PRO A 1 74 ? 8.749 0.253 -12.534 1.00 90.50 74 PRO A CA 1
ATOM 574 C C . PRO A 1 74 ? 9.197 0.959 -13.802 1.00 90.50 74 PRO A C 1
ATOM 576 O O . PRO A 1 74 ? 8.534 0.896 -14.840 1.00 90.50 74 PRO A O 1
ATOM 579 N N . ASN A 1 75 ? 10.336 1.615 -13.732 1.00 87.06 75 ASN A N 1
ATOM 580 C CA . ASN A 1 75 ? 10.903 2.331 -14.851 1.00 87.06 75 ASN A CA 1
ATOM 581 C C . ASN A 1 75 ? 12.416 2.322 -14.737 1.00 87.06 75 ASN A C 1
ATOM 583 O O . ASN A 1 75 ? 12.914 2.392 -13.622 1.00 87.06 75 ASN A O 1
ATOM 587 N N . LYS A 1 76 ? 13.124 2.232 -15.861 1.00 79.88 76 LYS A N 1
ATOM 588 C CA . LYS A 1 76 ? 14.584 2.156 -15.876 1.00 79.88 76 LYS A CA 1
ATOM 589 C C . LYS A 1 76 ? 15.191 3.418 -15.256 1.00 79.88 76 LYS A C 1
ATOM 591 O O . LYS A 1 76 ? 15.170 4.471 -15.893 1.00 79.88 76 LYS A O 1
ATOM 596 N N . HIS A 1 77 ? 15.705 3.285 -14.039 1.00 69.81 77 HIS A N 1
ATOM 597 C CA . HIS A 1 77 ? 16.814 4.031 -13.449 1.00 69.81 77 HIS A CA 1
ATOM 598 C C . HIS A 1 77 ? 18.118 3.687 -14.206 1.00 69.81 77 HIS A C 1
ATOM 600 O O . HIS A 1 77 ? 18.160 2.626 -14.807 1.00 69.81 77 HIS A O 1
ATOM 606 N N . ASP A 1 78 ? 19.143 4.542 -14.253 1.00 68.38 78 ASP A N 1
ATOM 607 C CA . ASP A 1 78 ? 20.598 4.247 -14.391 1.00 68.38 78 ASP A CA 1
ATOM 608 C C . ASP A 1 78 ? 21.234 3.088 -15.238 1.00 68.38 78 ASP A C 1
ATOM 610 O O . ASP A 1 78 ? 22.437 3.151 -15.499 1.00 68.38 78 ASP A O 1
ATOM 614 N N . GLY A 1 79 ? 20.540 2.064 -15.743 1.00 59.56 79 GLY A N 1
ATOM 615 C CA . GLY A 1 79 ? 21.156 1.026 -16.574 1.00 59.56 79 GLY A CA 1
ATOM 616 C C . GLY A 1 79 ? 20.405 -0.294 -16.703 1.00 59.56 79 GLY A C 1
ATOM 617 O O . GLY A 1 79 ? 20.538 -0.925 -17.759 1.00 59.56 79 GLY A O 1
ATOM 618 N N . TYR A 1 80 ? 19.559 -0.677 -15.741 1.00 69.62 80 TYR A N 1
ATOM 619 C CA . TYR A 1 80 ? 19.010 -2.040 -15.655 1.00 69.62 80 TYR A CA 1
ATOM 620 C C . TYR A 1 80 ? 17.495 -2.119 -15.955 1.00 69.62 80 TYR A C 1
ATOM 622 O O . TYR A 1 80 ? 16.658 -1.852 -15.099 1.00 69.62 80 TYR A O 1
ATOM 630 N N . PRO A 1 81 ? 17.084 -2.541 -17.169 1.00 65.56 81 PRO A N 1
ATOM 631 C CA . PRO A 1 81 ? 15.677 -2.554 -17.588 1.00 65.56 81 PRO A CA 1
ATOM 632 C C . PRO A 1 81 ? 14.898 -3.791 -17.088 1.00 65.56 81 PRO A C 1
ATOM 634 O O . PRO A 1 81 ? 14.143 -4.394 -17.848 1.00 65.56 81 PRO A O 1
ATOM 637 N N . SER A 1 82 ? 15.083 -4.220 -15.837 1.00 76.25 82 SER A N 1
ATOM 638 C CA . SER A 1 82 ? 14.471 -5.452 -15.300 1.00 76.25 82 SER A CA 1
ATOM 639 C C . SER A 1 82 ? 13.163 -5.221 -14.525 1.00 76.25 82 SER A C 1
ATOM 641 O O . SER A 1 82 ? 12.719 -6.094 -13.775 1.00 76.25 82 SER A O 1
ATOM 643 N N . GLY A 1 83 ? 12.540 -4.049 -14.687 1.00 86.31 83 GLY A N 1
ATOM 644 C CA . GLY A 1 83 ? 11.326 -3.659 -13.969 1.00 86.31 83 GLY A CA 1
ATOM 645 C C . GLY A 1 83 ? 10.034 -3.975 -14.726 1.00 86.31 83 GLY A C 1
ATOM 646 O O . GLY A 1 83 ? 9.738 -3.359 -15.757 1.00 86.31 83 GLY A O 1
ATOM 647 N N . TYR A 1 84 ? 9.204 -4.853 -14.169 1.00 89.06 84 TYR A N 1
ATOM 648 C CA . TYR A 1 84 ? 7.938 -5.291 -14.767 1.00 89.06 84 TYR A CA 1
ATOM 649 C C . TYR A 1 84 ? 6.740 -4.898 -13.904 1.00 89.06 84 TYR A C 1
ATOM 651 O O . TYR A 1 84 ? 6.781 -4.982 -12.680 1.00 89.06 84 TYR A O 1
ATOM 659 N N . ALA A 1 85 ? 5.628 -4.508 -14.523 1.00 90.12 85 ALA A N 1
ATOM 660 C CA . ALA A 1 85 ? 4.397 -4.266 -13.776 1.00 90.12 85 ALA A CA 1
ATOM 661 C C . ALA A 1 85 ? 3.839 -5.569 -13.165 1.00 90.12 85 ALA A C 1
ATOM 663 O O . ALA A 1 85 ? 3.298 -5.533 -12.061 1.00 90.12 85 ALA A O 1
ATOM 664 N N . VAL A 1 86 ? 4.031 -6.712 -13.838 1.00 88.81 86 VAL A N 1
ATOM 665 C CA . VAL A 1 86 ? 3.783 -8.062 -13.301 1.00 88.81 86 VAL A CA 1
ATOM 666 C C . VAL A 1 86 ? 4.937 -8.986 -13.694 1.00 88.81 86 VAL A C 1
ATOM 668 O O . VAL A 1 86 ? 5.331 -9.024 -14.857 1.00 88.81 86 VAL A O 1
ATOM 671 N N . TYR A 1 87 ? 5.465 -9.755 -12.739 1.00 86.44 87 TYR A N 1
ATOM 672 C CA . TYR A 1 87 ? 6.499 -10.763 -12.987 1.00 86.44 87 TYR A CA 1
ATOM 673 C C . TYR A 1 87 ? 6.197 -12.043 -12.203 1.00 86.44 87 TYR A C 1
ATOM 675 O O . TYR A 1 87 ? 6.139 -12.011 -10.976 1.00 86.44 87 TYR A O 1
ATOM 683 N N . THR A 1 88 ? 6.011 -13.163 -12.901 1.00 83.44 88 THR A N 1
ATOM 684 C CA . THR A 1 88 ? 5.744 -14.486 -12.296 1.00 83.44 88 THR A CA 1
ATOM 685 C C . THR A 1 88 ? 6.585 -15.610 -12.911 1.00 83.44 88 THR A C 1
ATOM 687 O O . THR A 1 88 ? 6.282 -16.781 -12.707 1.00 83.44 88 THR A O 1
ATOM 690 N N . GLY A 1 89 ? 7.611 -15.280 -13.702 1.00 76.06 89 GLY A N 1
ATOM 691 C CA . GLY A 1 89 ? 8.383 -16.256 -14.479 1.00 76.06 89 GLY A CA 1
ATOM 692 C C . GLY A 1 89 ? 9.848 -16.429 -14.068 1.00 76.06 89 GLY A C 1
ATOM 693 O O . GLY A 1 89 ? 10.315 -15.904 -13.054 1.00 76.06 89 GLY A O 1
ATOM 694 N N . GLY A 1 90 ? 10.585 -17.152 -14.915 1.00 73.44 90 GLY A N 1
ATOM 695 C CA . GLY A 1 90 ? 12.028 -17.371 -14.793 1.00 73.44 90 GLY A CA 1
ATOM 696 C C . GLY A 1 90 ? 12.409 -18.481 -13.809 1.00 73.44 90 GLY A C 1
ATOM 697 O O . GLY A 1 90 ? 11.580 -19.269 -13.372 1.00 73.44 90 GLY A O 1
ATOM 698 N N . SER A 1 91 ? 13.689 -18.538 -13.434 1.00 74.06 91 SER A N 1
ATOM 699 C CA . SER A 1 91 ? 14.207 -19.504 -12.451 1.00 74.06 91 SER A CA 1
ATOM 700 C C . SER A 1 91 ? 13.829 -19.181 -11.000 1.00 74.06 91 SER A C 1
ATOM 702 O O . SER A 1 91 ? 14.163 -19.947 -10.101 1.00 74.06 91 SER A O 1
ATOM 704 N N . ASN A 1 92 ? 13.190 -18.031 -10.762 1.00 72.56 92 ASN A N 1
ATOM 705 C CA . ASN A 1 92 ? 12.944 -17.490 -9.423 1.00 72.56 92 ASN A CA 1
ATOM 706 C C . ASN A 1 92 ? 11.548 -17.829 -8.887 1.00 72.56 92 ASN A C 1
ATOM 708 O O . ASN A 1 92 ? 11.353 -17.862 -7.676 1.00 72.56 92 ASN A O 1
ATOM 712 N N . TRP A 1 93 ? 10.587 -18.077 -9.780 1.00 76.69 93 TRP A N 1
ATOM 713 C CA . TRP A 1 93 ? 9.200 -18.368 -9.438 1.00 76.69 93 TRP A CA 1
ATOM 714 C C . TRP A 1 93 ? 8.713 -19.544 -10.272 1.00 76.69 93 TRP A C 1
ATOM 716 O O . TRP A 1 93 ? 8.868 -19.551 -11.490 1.00 76.69 93 TRP A O 1
ATOM 726 N N . ASN A 1 94 ? 8.113 -20.532 -9.612 1.00 78.19 94 ASN A N 1
ATOM 727 C CA . ASN A 1 94 ? 7.422 -21.624 -10.282 1.00 78.19 94 ASN A CA 1
ATOM 728 C C . ASN A 1 94 ? 5.922 -21.489 -10.021 1.00 78.19 94 ASN A C 1
ATOM 730 O O . ASN A 1 94 ? 5.499 -21.284 -8.883 1.00 78.19 94 ASN A O 1
ATOM 734 N N . GLY A 1 95 ? 5.122 -21.605 -11.069 1.00 75.94 95 GLY A N 1
ATOM 735 C CA . GLY A 1 95 ? 3.680 -21.442 -11.006 1.00 75.94 95 GLY A CA 1
ATOM 736 C C . GLY A 1 95 ? 3.039 -21.789 -12.345 1.00 75.94 95 GLY A C 1
ATOM 737 O O . GLY A 1 95 ? 3.752 -21.952 -13.337 1.00 75.94 95 GLY A O 1
ATOM 738 N N . PRO A 1 96 ? 1.701 -21.898 -12.386 1.00 73.81 96 PRO A N 1
ATOM 739 C CA . PRO A 1 96 ? 0.980 -22.265 -13.603 1.00 73.81 96 PRO A CA 1
ATOM 740 C C . PRO A 1 96 ? 1.142 -21.228 -14.721 1.00 73.81 96 PRO A C 1
ATOM 742 O O . PRO A 1 96 ? 0.947 -21.565 -15.879 1.00 73.81 96 PRO A O 1
ATOM 745 N N . ILE A 1 97 ? 1.505 -19.985 -14.380 1.00 76.31 97 ILE A N 1
ATOM 746 C CA . ILE A 1 97 ? 1.653 -18.873 -15.321 1.00 76.31 97 ILE A CA 1
ATOM 747 C C . ILE A 1 97 ? 2.995 -18.199 -15.090 1.00 76.31 97 ILE A C 1
ATOM 749 O O . ILE A 1 97 ? 3.266 -17.683 -14.001 1.00 76.31 97 ILE A O 1
ATOM 753 N N . GLN A 1 98 ? 3.804 -18.142 -16.141 1.00 81.44 98 GLN A N 1
ATOM 754 C CA . GLN A 1 98 ? 5.070 -17.423 -16.160 1.00 81.44 98 GLN A CA 1
ATOM 755 C C . GLN A 1 98 ? 4.961 -16.236 -17.111 1.00 81.44 98 GLN A C 1
ATOM 757 O O . GLN A 1 98 ? 4.806 -16.416 -18.314 1.00 81.44 98 GLN A O 1
ATOM 762 N N . GLN A 1 99 ? 5.054 -15.021 -16.573 1.00 82.50 99 GLN A N 1
ATOM 763 C CA . GLN A 1 99 ? 4.944 -13.800 -17.370 1.00 82.50 99 GLN A CA 1
ATOM 764 C C . GLN A 1 99 ? 5.918 -12.717 -16.898 1.00 82.50 99 GLN A C 1
ATOM 766 O O . GLN A 1 99 ? 6.361 -12.719 -15.745 1.00 82.50 99 GLN A O 1
ATOM 771 N N . ALA A 1 100 ? 6.238 -11.794 -17.803 1.00 87.19 100 ALA A N 1
ATOM 772 C CA . ALA A 1 100 ? 7.076 -10.624 -17.562 1.00 87.19 100 ALA A CA 1
ATOM 773 C C . ALA A 1 100 ? 6.464 -9.432 -18.311 1.00 87.19 100 ALA A C 1
ATOM 775 O O . ALA A 1 100 ? 6.790 -9.155 -19.463 1.00 87.19 100 ALA A O 1
ATOM 776 N N . GLU A 1 101 ? 5.510 -8.771 -17.662 1.00 88.50 101 GLU A N 1
ATOM 777 C CA . GLU A 1 101 ? 4.565 -7.867 -18.311 1.00 88.50 101 GLU A CA 1
ATOM 778 C C . GLU A 1 101 ? 4.869 -6.412 -17.984 1.00 88.50 101 GLU A C 1
ATOM 780 O O . GLU A 1 101 ? 4.858 -5.993 -16.822 1.00 88.50 101 GLU A O 1
ATOM 785 N N . SER A 1 102 ? 5.107 -5.623 -19.030 1.00 89.62 102 SER A N 1
ATOM 786 C CA . SER A 1 102 ? 5.313 -4.179 -18.905 1.00 89.62 102 SER A CA 1
ATOM 787 C C . SER A 1 102 ? 4.026 -3.386 -19.093 1.00 89.62 102 SER A C 1
ATOM 789 O O . SER A 1 102 ? 3.847 -2.363 -18.439 1.00 89.62 102 SER A O 1
ATOM 791 N N . ASN A 1 103 ? 3.117 -3.833 -19.961 1.00 90.25 103 ASN A N 1
ATOM 792 C CA . ASN A 1 103 ? 1.855 -3.143 -20.219 1.00 90.25 103 ASN A CA 1
ATOM 793 C C . ASN A 1 103 ? 0.721 -3.801 -19.428 1.00 90.25 103 ASN A C 1
ATOM 795 O O . ASN A 1 103 ? 0.469 -4.997 -19.568 1.00 90.25 103 ASN A O 1
ATOM 799 N N . VAL A 1 104 ? 0.033 -3.006 -18.610 1.00 89.94 104 VAL A N 1
ATOM 800 C CA . VAL A 1 104 ? -1.035 -3.483 -17.729 1.00 89.94 104 VAL A CA 1
ATOM 801 C C . VAL A 1 104 ? -2.230 -2.536 -17.714 1.00 89.94 104 VAL A C 1
ATOM 803 O O . VAL A 1 104 ? -2.104 -1.305 -17.762 1.00 89.94 104 VAL A O 1
ATOM 806 N N . SER A 1 105 ? -3.408 -3.119 -17.550 1.00 91.00 105 SER A N 1
ATOM 807 C CA . SER A 1 105 ? -4.614 -2.417 -17.126 1.00 91.00 105 SER A CA 1
ATOM 808 C C . SER A 1 105 ? -4.674 -2.385 -15.602 1.00 91.00 105 SER A C 1
ATOM 810 O O . SER A 1 105 ? -4.350 -3.369 -14.940 1.00 91.00 105 SER A O 1
ATOM 812 N N . VAL A 1 106 ? -5.090 -1.256 -15.030 1.00 92.25 106 VAL A N 1
ATOM 813 C CA . VAL A 1 106 ? -5.210 -1.104 -13.575 1.00 92.25 106 VAL A CA 1
ATOM 814 C C . VAL A 1 106 ? -6.643 -0.744 -13.220 1.00 92.25 106 VAL A C 1
ATOM 816 O O . VAL A 1 106 ? -7.197 0.214 -13.758 1.00 92.25 106 VAL A O 1
ATOM 819 N N . ARG A 1 107 ? -7.228 -1.511 -12.301 1.00 92.94 107 ARG A N 1
ATOM 820 C CA . ARG A 1 107 ? -8.494 -1.207 -11.636 1.00 92.94 107 ARG A CA 1
ATOM 821 C C . ARG A 1 107 ? -8.189 -0.688 -10.235 1.00 92.94 107 ARG A C 1
ATOM 823 O O . ARG A 1 107 ? -7.388 -1.275 -9.514 1.00 92.94 107 ARG A O 1
ATOM 830 N N . ILE A 1 108 ? -8.832 0.415 -9.870 1.00 93.69 108 ILE A N 1
ATOM 831 C CA . ILE A 1 108 ? -8.678 1.074 -8.574 1.00 93.69 108 ILE A CA 1
ATOM 832 C C . ILE A 1 108 ? -10.016 0.968 -7.847 1.00 93.69 108 ILE A C 1
ATOM 834 O O . ILE A 1 108 ? -11.037 1.391 -8.391 1.00 93.69 108 ILE A O 1
ATOM 838 N N . ARG A 1 109 ? -10.009 0.418 -6.634 1.00 93.50 109 ARG A N 1
ATOM 839 C CA . ARG A 1 109 ? -11.162 0.402 -5.727 1.00 93.50 109 ARG A CA 1
ATOM 840 C C . ARG A 1 109 ? -10.819 1.198 -4.476 1.00 93.50 109 ARG A C 1
ATOM 842 O O . ARG A 1 109 ? -9.693 1.131 -3.983 1.00 93.50 109 ARG A O 1
ATOM 849 N N . VAL A 1 110 ? -11.760 2.008 -4.012 1.00 93.31 110 VAL A N 1
ATOM 850 C CA . VAL A 1 110 ? -11.526 2.971 -2.935 1.00 93.31 110 VAL A CA 1
ATOM 851 C C . VAL A 1 110 ? -12.738 2.984 -2.029 1.00 93.31 110 VAL A C 1
ATOM 853 O O . VAL A 1 110 ? -13.848 3.221 -2.497 1.00 93.31 110 VAL A O 1
ATOM 856 N N . TRP A 1 111 ? -12.503 2.795 -0.738 1.00 93.19 111 TRP A N 1
ATOM 857 C CA . TRP A 1 111 ? -13.548 2.798 0.271 1.00 93.19 111 TRP A CA 1
ATOM 858 C C . TRP A 1 111 ? -13.277 3.904 1.281 1.00 93.19 111 TRP A C 1
ATOM 860 O O . TRP A 1 111 ? -12.225 3.943 1.920 1.00 93.19 111 TRP A O 1
ATOM 870 N N . GLY A 1 112 ? -14.224 4.831 1.380 1.00 91.56 112 GLY A N 1
ATOM 871 C CA . GLY A 1 112 ? -14.322 5.822 2.454 1.00 91.56 112 GLY A CA 1
ATOM 872 C C . GLY A 1 112 ? -14.922 5.258 3.746 1.00 91.56 112 GLY A C 1
ATOM 873 O O . GLY A 1 112 ? -15.339 4.099 3.768 1.00 91.56 112 GLY A O 1
ATOM 874 N N . GLN A 1 113 ? -15.014 6.093 4.784 1.00 88.62 113 GLN A N 1
ATOM 875 C CA . GLN A 1 113 ? -15.501 5.706 6.118 1.00 88.62 113 GLN A CA 1
ATOM 876 C C . GLN A 1 113 ? -16.923 5.146 6.067 1.00 88.62 113 GLN A C 1
ATOM 878 O O . GLN A 1 113 ? -17.217 4.163 6.725 1.00 88.62 113 GLN A O 1
ATOM 883 N N . GLN A 1 114 ? -17.785 5.710 5.220 1.00 85.44 114 GLN A N 1
ATOM 884 C CA . GLN A 1 114 ? -19.172 5.254 5.064 1.00 85.44 114 GLN A CA 1
ATOM 885 C C . GLN A 1 114 ? -19.322 3.797 4.583 1.00 85.44 114 GLN A C 1
ATOM 887 O O . GLN A 1 114 ? -20.411 3.241 4.685 1.00 85.44 114 GLN A O 1
ATOM 892 N N . HIS A 1 115 ? -18.265 3.203 4.017 1.00 85.00 115 HIS A N 1
ATOM 893 C CA . HIS A 1 115 ? -18.264 1.811 3.559 1.00 85.00 115 HIS A CA 1
ATOM 894 C C . HIS A 1 115 ? -17.628 0.870 4.586 1.00 85.00 115 HIS A C 1
ATOM 896 O O . HIS A 1 115 ? -17.318 -0.258 4.249 1.00 85.00 115 HIS A O 1
ATOM 902 N N . PHE A 1 116 ? -17.359 1.328 5.806 1.00 84.38 116 PHE A N 1
ATOM 903 C CA . PHE A 1 116 ? -16.882 0.492 6.901 1.00 84.38 116 PHE A CA 1
ATOM 904 C C . PHE A 1 116 ? -17.744 0.774 8.137 1.00 84.38 116 PHE A C 1
ATOM 906 O O . PHE A 1 116 ? -18.193 1.907 8.326 1.00 84.38 116 PHE A O 1
ATOM 913 N N . PRO A 1 117 ? -17.983 -0.218 9.011 1.00 86.06 117 PRO A N 1
ATOM 914 C CA . PRO A 1 117 ? -18.406 0.099 10.367 1.00 86.06 117 PRO A CA 1
ATOM 915 C C . PRO A 1 117 ? -17.322 0.937 11.064 1.00 86.06 117 PRO A C 1
ATOM 917 O O . PRO A 1 117 ? -16.160 0.963 10.645 1.00 86.06 117 PRO A O 1
ATOM 920 N N . GLU A 1 118 ? -17.680 1.616 12.152 1.00 89.50 118 GLU A N 1
ATOM 921 C CA . GLU A 1 118 ? -16.668 2.272 12.982 1.00 89.50 118 GLU A CA 1
ATOM 922 C C . GLU A 1 118 ? -15.645 1.235 13.483 1.00 89.50 118 GLU A C 1
ATOM 924 O O . GLU A 1 118 ? -16.040 0.132 13.865 1.00 89.50 118 GLU A O 1
ATOM 929 N N . PRO A 1 119 ? -14.335 1.538 13.451 1.00 94.12 119 PRO A N 1
ATOM 930 C CA . PRO A 1 119 ? -13.315 0.619 13.938 1.00 94.12 119 PRO A CA 1
ATOM 931 C C . PRO A 1 119 ? -13.444 0.418 15.448 1.00 94.12 119 PRO A C 1
ATOM 933 O O . PRO A 1 119 ? -13.468 1.386 16.209 1.00 94.12 119 PRO A O 1
ATOM 936 N N . ASP A 1 120 ? -13.434 -0.841 15.884 1.00 95.19 120 ASP A N 1
ATOM 937 C CA . ASP A 1 120 ? -13.439 -1.198 17.309 1.00 95.19 120 ASP A CA 1
ATOM 938 C C . ASP A 1 120 ? -12.164 -0.722 18.020 1.00 95.19 120 ASP A C 1
ATOM 940 O O . ASP A 1 120 ? -12.164 -0.414 19.212 1.00 95.19 120 ASP A O 1
ATOM 944 N N . PHE A 1 121 ? -11.060 -0.633 17.275 1.00 97.06 121 PHE A N 1
ATOM 945 C CA . PHE A 1 121 ? -9.813 -0.050 17.742 1.00 97.06 121 PHE A CA 1
ATOM 946 C C . PHE A 1 121 ? -9.219 0.883 16.691 1.00 97.06 121 PHE A C 1
ATOM 948 O O . PHE A 1 121 ? -9.017 0.507 15.535 1.00 97.06 121 PHE A O 1
ATOM 955 N N . PHE A 1 122 ? -8.840 2.089 17.109 1.00 97.12 122 PHE A N 1
ATOM 956 C CA . PHE A 1 122 ? -8.072 2.994 16.266 1.00 97.12 122 PHE A CA 1
ATOM 957 C C . PHE A 1 122 ? -7.084 3.838 17.064 1.00 97.12 122 PHE A C 1
ATOM 959 O O . PHE A 1 122 ? -7.224 4.060 18.268 1.00 97.12 122 PHE A O 1
ATOM 966 N N . THR A 1 123 ? -6.068 4.354 16.375 1.00 97.31 123 THR A N 1
ATOM 967 C CA . THR A 1 123 ? -5.126 5.313 16.957 1.00 97.31 123 THR A CA 1
ATOM 968 C C . THR A 1 123 ? -5.222 6.670 16.273 1.00 97.31 123 THR A C 1
ATOM 970 O O . THR A 1 123 ? -5.384 6.760 15.058 1.00 97.31 123 THR A O 1
ATOM 973 N N . ASN A 1 124 ? -4.966 7.740 17.028 1.00 97.06 124 ASN A N 1
ATOM 974 C CA . ASN A 1 124 ? -4.532 9.004 16.429 1.00 97.06 124 ASN A CA 1
ATOM 975 C C . ASN A 1 124 ? -3.219 8.810 15.646 1.00 97.06 124 ASN A C 1
ATOM 977 O O . ASN A 1 124 ? -2.500 7.827 15.852 1.00 97.06 124 ASN A O 1
ATOM 981 N N . TRP A 1 125 ? -2.885 9.771 14.781 1.00 97.38 125 TRP A N 1
ATOM 982 C CA . TRP A 1 125 ? -1.594 9.799 14.094 1.00 97.38 125 TRP A CA 1
ATOM 983 C C . TRP A 1 125 ? -0.445 9.878 15.107 1.00 97.38 125 TRP A C 1
ATOM 985 O O . TRP A 1 125 ? -0.363 10.819 15.896 1.00 97.38 125 TRP A O 1
ATOM 995 N N . LYS A 1 126 ? 0.454 8.895 15.075 1.00 96.12 126 LYS A N 1
ATOM 996 C CA . LYS A 1 126 ? 1.636 8.800 15.945 1.00 96.12 126 LYS A CA 1
ATOM 997 C C . LYS A 1 126 ? 2.904 8.844 15.105 1.00 96.12 126 LYS A C 1
ATOM 999 O O . LYS A 1 126 ? 2.931 8.279 14.019 1.00 96.12 126 LYS A O 1
ATOM 1004 N N . SER A 1 127 ? 3.964 9.479 15.597 1.00 95.19 127 SER A N 1
ATOM 1005 C CA . SER A 1 127 ? 5.223 9.583 14.850 1.00 95.19 127 SER A CA 1
ATOM 1006 C C . SER A 1 127 ? 5.885 8.219 14.623 1.00 95.19 127 SER A C 1
ATOM 1008 O O . SER A 1 127 ? 5.805 7.298 15.453 1.00 95.19 127 SER A O 1
ATOM 1010 N N . ILE A 1 128 ? 6.555 8.091 13.482 1.00 93.69 128 ILE A N 1
ATOM 1011 C CA . ILE A 1 128 ? 7.355 6.926 13.108 1.00 93.69 128 ILE A CA 1
ATOM 1012 C C . ILE A 1 128 ? 8.510 7.346 12.200 1.00 93.69 128 ILE A C 1
ATOM 1014 O O . ILE A 1 128 ? 8.388 8.263 11.392 1.00 93.69 128 ILE A O 1
ATOM 1018 N N . ASN A 1 129 ? 9.632 6.657 12.343 1.00 92.19 129 ASN A N 1
ATOM 1019 C CA . ASN A 1 129 ? 10.852 6.857 11.580 1.00 92.19 129 ASN A CA 1
ATOM 1020 C C . ASN A 1 129 ? 11.516 5.501 11.329 1.00 92.19 129 ASN A C 1
ATOM 1022 O O . ASN A 1 129 ? 11.286 4.549 12.076 1.00 92.19 129 ASN A O 1
ATOM 1026 N N . ILE A 1 130 ? 12.346 5.421 10.293 1.00 88.00 130 ILE A N 1
ATOM 1027 C CA . ILE A 1 130 ? 13.235 4.273 10.077 1.00 88.00 130 ILE A CA 1
ATOM 1028 C C . ILE A 1 130 ? 14.293 4.181 11.189 1.00 88.00 130 ILE A C 1
ATOM 1030 O O . ILE A 1 130 ? 14.555 5.164 11.887 1.00 88.00 130 ILE A O 1
ATOM 1034 N N . GLY A 1 131 ? 14.956 3.027 11.304 1.00 79.69 131 GLY A N 1
ATOM 1035 C CA . GLY A 1 131 ? 16.073 2.840 12.240 1.00 79.69 131 GLY A CA 1
ATOM 1036 C C . GLY A 1 131 ? 15.780 1.858 13.370 1.00 79.69 131 GLY A C 1
ATOM 1037 O O . GLY A 1 131 ? 16.099 2.138 14.520 1.00 79.69 131 GLY A O 1
ATOM 1038 N N . ASN A 1 132 ? 15.224 0.693 13.025 1.00 63.06 132 ASN A N 1
ATOM 1039 C CA . ASN A 1 132 ? 15.007 -0.439 13.937 1.00 63.06 132 ASN A CA 1
ATOM 1040 C C . ASN A 1 132 ? 13.859 -0.235 14.934 1.00 63.06 132 ASN A C 1
ATOM 1042 O O . ASN A 1 132 ? 13.902 -0.673 16.082 1.00 63.06 132 ASN A O 1
ATOM 1046 N N . VAL A 1 133 ? 12.810 0.446 14.480 1.00 66.88 133 VAL A N 1
ATOM 1047 C CA . VAL A 1 133 ? 11.591 0.627 15.257 1.00 66.88 133 VAL A CA 1
ATOM 1048 C C . VAL A 1 133 ? 10.686 -0.575 15.009 1.00 66.88 133 VAL A C 1
ATOM 1050 O O . VAL A 1 133 ? 10.029 -0.653 13.968 1.00 66.88 133 VAL A O 1
ATOM 1053 N N . MET A 1 134 ? 10.665 -1.497 15.971 1.00 87.19 134 MET A N 1
ATOM 1054 C CA . MET A 1 134 ? 9.516 -2.364 16.216 1.00 87.19 134 MET A CA 1
ATOM 1055 C C . MET A 1 134 ? 8.641 -1.658 17.254 1.00 87.19 134 MET A C 1
ATOM 1057 O O . MET A 1 134 ? 9.146 -1.248 18.301 1.00 87.19 134 MET A O 1
ATOM 1061 N N . LYS A 1 135 ? 7.352 -1.462 16.959 1.00 91.56 135 LYS A N 1
ATOM 1062 C CA . LYS A 1 135 ? 6.381 -1.034 17.978 1.00 91.56 135 LYS A CA 1
ATOM 1063 C C . LYS A 1 135 ? 5.333 -2.113 18.148 1.00 91.56 135 LYS A C 1
ATOM 1065 O O . LYS A 1 135 ? 4.795 -2.610 17.163 1.00 91.56 135 LYS A O 1
ATOM 1070 N N . GLU A 1 136 ? 5.021 -2.405 19.400 1.00 95.06 136 GLU A N 1
ATOM 1071 C CA . GLU A 1 136 ? 3.894 -3.237 19.789 1.00 95.06 136 GLU A CA 1
ATOM 1072 C C . GLU A 1 136 ? 2.774 -2.332 20.310 1.00 95.06 136 GLU A C 1
ATOM 1074 O O . GLU A 1 136 ? 3.004 -1.436 21.126 1.00 95.06 136 GLU A O 1
ATOM 1079 N N . ILE A 1 137 ? 1.569 -2.521 19.781 1.00 96.31 137 ILE A N 1
ATOM 1080 C CA . ILE A 1 137 ? 0.384 -1.743 20.118 1.00 96.31 137 ILE A CA 1
ATOM 1081 C C . ILE A 1 137 ? -0.681 -2.715 20.618 1.00 96.31 137 ILE A C 1
ATOM 1083 O O . ILE A 1 137 ? -1.161 -3.548 19.857 1.00 96.31 137 ILE A O 1
ATOM 1087 N N . HIS A 1 138 ? -1.075 -2.591 21.883 1.00 96.69 138 HIS A N 1
ATOM 1088 C CA . HIS A 1 138 ? -2.187 -3.359 22.439 1.00 96.69 138 HIS A CA 1
ATOM 1089 C C . HIS A 1 138 ? -3.519 -2.787 21.944 1.00 96.69 138 HIS A C 1
ATOM 1091 O O . HIS A 1 138 ? -3.772 -1.597 22.141 1.00 96.69 138 HIS A O 1
ATOM 1097 N N . HIS A 1 139 ? -4.355 -3.621 21.318 1.00 95.56 139 HIS A N 1
ATOM 1098 C CA . HIS A 1 139 ? -5.625 -3.183 20.717 1.00 95.56 139 HIS A CA 1
ATOM 1099 C C . HIS A 1 139 ? -6.862 -3.465 21.582 1.00 95.56 139 HIS A C 1
ATOM 1101 O O . HIS A 1 139 ? -7.927 -2.948 21.279 1.00 95.56 139 HIS A O 1
ATOM 1107 N N . GLN A 1 140 ? -6.727 -4.251 22.660 1.00 93.50 140 GLN A N 1
ATOM 1108 C CA . GLN A 1 140 ? -7.788 -4.500 23.656 1.00 93.50 140 GLN A CA 1
ATOM 1109 C C . GLN A 1 140 ? -9.101 -5.075 23.088 1.00 93.50 140 GLN A C 1
ATOM 1111 O O . GLN A 1 140 ? -10.146 -4.945 23.710 1.00 93.50 140 GLN A O 1
ATOM 1116 N N . LEU A 1 141 ? -9.056 -5.724 21.919 1.00 92.88 141 LEU A N 1
ATOM 1117 C CA . LEU A 1 141 ? -10.244 -6.370 21.339 1.00 92.88 141 LEU A CA 1
ATOM 1118 C C . LEU A 1 141 ? -10.511 -7.752 21.951 1.00 92.88 141 LEU A C 1
ATOM 1120 O O . LEU A 1 141 ? -11.557 -8.333 21.696 1.00 92.88 141 LEU A O 1
ATOM 1124 N N . ASP A 1 142 ? -9.540 -8.303 22.690 1.00 88.50 142 ASP A N 1
ATOM 1125 C CA . ASP A 1 142 ? -9.560 -9.650 23.284 1.00 88.50 142 ASP A CA 1
ATOM 1126 C C . ASP A 1 142 ? -9.889 -10.791 22.293 1.00 88.50 142 ASP A C 1
ATOM 1128 O O . ASP A 1 142 ? -10.176 -11.924 22.677 1.00 88.50 142 ASP A O 1
ATOM 1132 N N . THR A 1 143 ? -9.772 -10.504 20.998 1.00 92.19 143 THR A N 1
ATOM 1133 C CA . THR A 1 143 ? -9.925 -11.411 19.864 1.00 92.19 143 THR A CA 1
ATOM 1134 C C . THR A 1 143 ? -8.991 -10.972 18.741 1.00 92.19 143 THR A C 1
ATOM 1136 O O . THR A 1 143 ? -8.559 -9.817 18.699 1.00 92.19 143 THR A O 1
ATOM 1139 N N . THR A 1 144 ? -8.656 -11.882 17.827 1.00 93.56 144 THR A N 1
ATOM 1140 C CA . THR A 1 144 ? -7.916 -11.519 16.614 1.00 93.56 144 THR A CA 1
ATOM 1141 C C . THR A 1 144 ? -8.810 -10.638 15.739 1.00 93.56 144 THR A C 1
ATOM 1143 O O . THR A 1 144 ? -9.913 -11.077 15.416 1.00 93.56 144 THR A O 1
ATOM 1146 N N . PRO A 1 145 ? -8.372 -9.424 15.352 1.00 94.31 145 PRO A N 1
ATOM 1147 C CA . PRO A 1 145 ? -9.131 -8.599 14.420 1.00 94.31 145 PRO A CA 1
ATOM 1148 C C . PRO A 1 145 ? -9.419 -9.354 13.110 1.00 94.31 145 PRO A C 1
ATOM 1150 O O . PRO A 1 145 ? -8.506 -9.950 12.534 1.00 94.31 145 PRO A O 1
ATOM 1153 N N . GLU A 1 146 ? -10.653 -9.283 12.609 1.00 90.44 146 GLU A N 1
ATOM 1154 C CA . GLU A 1 146 ? -11.010 -9.754 11.260 1.00 90.44 146 GLU A CA 1
ATOM 1155 C C . GLU A 1 146 ? -10.333 -8.897 10.185 1.00 90.44 146 GLU A C 1
ATOM 1157 O O . GLU A 1 146 ? -9.952 -9.391 9.123 1.00 90.44 146 GLU A O 1
ATOM 1162 N N . TYR A 1 147 ? -10.132 -7.608 10.474 1.00 92.75 147 TYR A N 1
ATOM 1163 C CA . TYR A 1 147 ? -9.506 -6.686 9.539 1.00 92.75 147 TYR A CA 1
ATOM 1164 C C . TYR A 1 147 ? -8.652 -5.643 10.242 1.00 92.75 147 TYR A C 1
ATOM 1166 O O . TYR A 1 147 ? -9.027 -5.104 11.284 1.00 92.75 147 TYR A O 1
ATOM 1174 N N . VAL A 1 148 ? -7.502 -5.331 9.643 1.00 95.88 148 VAL A N 1
ATOM 1175 C CA . VAL A 1 148 ? -6.583 -4.297 10.119 1.00 95.88 148 VAL A CA 1
ATOM 1176 C C . VAL A 1 148 ? -6.094 -3.483 8.933 1.00 95.88 148 VAL A C 1
ATOM 1178 O O . VAL A 1 148 ? -5.623 -4.027 7.937 1.00 95.88 148 VAL A O 1
ATOM 1181 N N . VAL A 1 149 ? -6.142 -2.162 9.072 1.00 96.19 149 VAL A N 1
ATOM 1182 C CA . VAL A 1 149 ? -5.491 -1.228 8.158 1.00 96.19 149 VAL A CA 1
ATOM 1183 C C . VAL A 1 149 ? -4.429 -0.457 8.927 1.00 96.19 149 VAL A C 1
ATOM 1185 O O . VAL A 1 149 ? -4.722 0.279 9.872 1.00 96.19 149 VAL A O 1
ATOM 1188 N N . LEU A 1 150 ? -3.180 -0.586 8.481 1.00 97.44 150 LEU A N 1
ATOM 1189 C CA . LEU A 1 150 ? -2.093 0.304 8.868 1.00 97.44 150 LEU A CA 1
ATOM 1190 C C . LEU A 1 150 ? -1.916 1.367 7.785 1.00 97.44 150 LEU A C 1
ATOM 1192 O O . LEU A 1 150 ? -1.608 1.039 6.644 1.00 97.44 150 LEU A O 1
ATOM 1196 N N . GLN A 1 151 ? -2.054 2.636 8.153 1.00 97.88 151 GLN A N 1
ATOM 1197 C CA . GLN A 1 151 ? -1.847 3.760 7.244 1.00 97.88 151 GLN A CA 1
ATOM 1198 C C . GLN A 1 151 ? -0.634 4.582 7.667 1.00 97.88 151 GLN A C 1
ATOM 1200 O O . GLN A 1 151 ? -0.491 4.920 8.844 1.00 97.88 151 GLN A O 1
ATOM 1205 N N . ILE A 1 152 ? 0.212 4.945 6.704 1.00 97.50 152 ILE A N 1
ATOM 1206 C CA . ILE A 1 152 ? 1.462 5.681 6.907 1.00 97.50 152 ILE A CA 1
ATOM 1207 C C . ILE A 1 152 ? 1.398 7.019 6.173 1.00 97.50 152 ILE A C 1
ATOM 1209 O O . ILE A 1 152 ? 1.530 7.077 4.954 1.00 97.50 152 ILE A O 1
ATOM 1213 N N . LYS A 1 153 ? 1.229 8.115 6.911 1.00 98.00 153 LYS A N 1
ATOM 1214 C CA . LYS A 1 153 ? 1.346 9.477 6.387 1.00 98.00 153 LYS A CA 1
ATOM 1215 C C . LYS A 1 153 ? 2.815 9.816 6.150 1.00 98.00 153 LYS A C 1
ATOM 1217 O O . LYS A 1 153 ? 3.642 9.704 7.057 1.00 98.00 153 LYS A O 1
ATOM 1222 N N . LEU A 1 154 ? 3.121 10.256 4.935 1.00 96.81 154 LEU A N 1
ATOM 1223 C CA . LEU A 1 154 ? 4.485 10.438 4.444 1.00 96.81 154 LEU A CA 1
ATOM 1224 C C . LEU A 1 154 ? 5.009 11.833 4.809 1.00 96.81 154 LEU A C 1
ATOM 1226 O O . LEU A 1 154 ? 4.636 12.826 4.175 1.00 96.81 154 LEU A O 1
ATOM 1230 N N . GLY A 1 155 ? 5.851 11.915 5.844 1.00 94.12 155 GLY A N 1
ATOM 1231 C CA . GLY A 1 155 ? 6.364 13.174 6.390 1.00 94.12 155 GLY A CA 1
ATOM 1232 C C . GLY A 1 155 ? 5.255 14.194 6.682 1.00 94.12 155 GLY A C 1
ATOM 1233 O O . GLY A 1 155 ? 4.196 13.867 7.222 1.00 94.12 155 GLY A O 1
ATOM 1234 N N . ASN A 1 156 ? 5.480 15.440 6.260 1.00 93.69 156 ASN A N 1
ATOM 1235 C CA . ASN A 1 156 ? 4.499 16.530 6.347 1.00 93.69 156 ASN A CA 1
ATOM 1236 C C . ASN A 1 156 ? 3.605 16.652 5.100 1.00 93.69 156 ASN A C 1
ATOM 1238 O O . ASN A 1 156 ? 2.933 17.666 4.911 1.00 93.69 156 ASN A O 1
ATOM 1242 N N . THR A 1 157 ? 3.586 15.642 4.227 1.00 96.12 157 THR A N 1
ATOM 1243 C CA . THR A 1 157 ? 2.759 15.675 3.016 1.00 96.12 157 THR A CA 1
ATOM 1244 C C . THR A 1 157 ? 1.306 15.293 3.310 1.00 96.12 157 THR A C 1
ATOM 1246 O O . THR A 1 157 ? 0.960 14.809 4.391 1.00 96.12 157 THR A O 1
ATOM 1249 N N . LYS A 1 158 ? 0.431 15.488 2.317 1.00 96.38 158 LYS A N 1
ATOM 1250 C CA . LYS A 1 158 ? -0.953 14.991 2.353 1.00 96.38 158 LYS A CA 1
ATOM 1251 C C . LYS A 1 158 ? -1.096 13.513 1.977 1.00 96.38 158 LYS A C 1
ATOM 1253 O O . LYS A 1 158 ? -2.216 13.010 1.976 1.00 96.38 158 LYS A O 1
ATOM 1258 N N . TYR A 1 159 ? -0.005 12.858 1.582 1.00 98.00 159 TYR A N 1
ATOM 1259 C CA . TYR A 1 159 ? -0.050 11.501 1.058 1.00 98.00 159 TYR A CA 1
ATOM 1260 C C . TYR A 1 159 ? 0.136 10.457 2.153 1.00 98.00 159 TYR A C 1
ATOM 1262 O O . TYR A 1 159 ? 0.849 10.666 3.137 1.00 98.00 159 TYR A O 1
ATOM 1270 N N . ILE A 1 160 ? -0.516 9.327 1.931 1.00 98.06 160 ILE A N 1
ATOM 1271 C CA . ILE A 1 160 ? -0.590 8.160 2.789 1.00 98.06 160 ILE A CA 1
ATOM 1272 C C . ILE A 1 160 ? -0.261 6.933 1.939 1.00 98.06 160 ILE A C 1
ATOM 1274 O O . ILE A 1 160 ? -0.660 6.856 0.777 1.00 98.06 160 ILE A O 1
ATOM 1278 N N . ALA A 1 161 ? 0.468 5.992 2.517 1.00 96.69 161 ALA A N 1
ATOM 1279 C CA . ALA A 1 161 ? 0.697 4.663 1.972 1.00 96.69 161 ALA A CA 1
ATOM 1280 C C . ALA A 1 161 ? 0.137 3.603 2.928 1.00 96.69 161 ALA A C 1
ATOM 1282 O O . ALA A 1 161 ? 0.089 3.829 4.141 1.00 96.69 161 ALA A O 1
ATOM 1283 N N . ASP A 1 162 ? -0.258 2.452 2.392 1.00 95.81 162 ASP A N 1
ATOM 1284 C CA . ASP A 1 162 ? -0.668 1.311 3.213 1.00 95.81 162 ASP A CA 1
ATOM 1285 C C . ASP A 1 162 ? 0.566 0.582 3.767 1.00 95.81 162 ASP A C 1
ATOM 1287 O O . ASP A 1 162 ? 1.592 0.435 3.093 1.00 95.81 162 ASP A O 1
ATOM 1291 N N . GLY A 1 163 ? 0.456 0.098 5.004 1.00 93.06 163 GLY A N 1
ATOM 1292 C CA . GLY A 1 163 ? 1.370 -0.897 5.548 1.00 93.06 163 GLY A CA 1
ATOM 1293 C C . GLY A 1 163 ? 1.333 -2.179 4.715 1.00 93.06 163 GLY A C 1
ATOM 1294 O O . GLY A 1 163 ? 0.313 -2.532 4.123 1.00 93.06 163 GLY A O 1
ATOM 1295 N N . ILE A 1 164 ? 2.452 -2.890 4.671 1.00 89.31 164 ILE A N 1
ATOM 1296 C CA . ILE A 1 164 ? 2.616 -4.120 3.889 1.00 89.31 164 ILE A CA 1
ATOM 1297 C C . ILE A 1 164 ? 2.672 -5.333 4.819 1.00 89.31 164 ILE A C 1
ATOM 1299 O O . ILE A 1 164 ? 3.180 -5.232 5.928 1.00 89.31 164 ILE A O 1
ATOM 1303 N N . GLY A 1 165 ? 2.136 -6.477 4.387 1.00 82.38 165 GLY A N 1
ATOM 1304 C CA . GLY A 1 165 ? 2.142 -7.724 5.174 1.00 82.38 165 GLY A CA 1
ATOM 1305 C C . GLY A 1 165 ? 3.379 -8.601 4.952 1.00 82.38 165 GLY A C 1
ATOM 1306 O O . GLY A 1 165 ? 3.589 -9.577 5.664 1.00 82.38 165 GLY A O 1
ATOM 1307 N N . TYR A 1 166 ? 4.202 -8.272 3.957 1.00 71.94 166 TYR A N 1
ATOM 1308 C CA . TYR A 1 166 ? 5.419 -9.000 3.617 1.00 71.94 166 TYR A CA 1
ATOM 1309 C C . TYR A 1 166 ? 6.394 -8.088 2.868 1.00 71.94 166 TYR A C 1
ATOM 1311 O O . TYR A 1 166 ? 6.004 -7.097 2.247 1.00 71.94 166 TYR A O 1
ATOM 1319 N N . VAL A 1 167 ? 7.671 -8.453 2.903 1.00 71.69 167 VAL A N 1
ATOM 1320 C CA . VAL A 1 167 ? 8.740 -7.862 2.093 1.00 71.69 167 VAL A CA 1
ATOM 1321 C C . VAL A 1 167 ? 9.550 -8.987 1.471 1.00 71.69 167 VAL A C 1
ATOM 1323 O O . VAL A 1 167 ? 9.726 -10.034 2.091 1.00 71.69 167 VAL A O 1
ATOM 1326 N N . MET A 1 168 ? 10.056 -8.771 0.261 1.00 64.19 168 MET A N 1
ATOM 1327 C CA . MET A 1 168 ? 10.966 -9.705 -0.397 1.00 64.19 168 MET A CA 1
ATOM 1328 C C . MET A 1 168 ? 12.380 -9.117 -0.412 1.00 64.19 168 MET A C 1
ATOM 1330 O O . MET A 1 168 ? 12.730 -8.403 -1.352 1.00 64.19 168 MET A O 1
ATOM 1334 N N . PRO A 1 169 ? 13.201 -9.360 0.625 1.00 60.88 169 PRO A N 1
ATOM 1335 C CA . PRO A 1 169 ? 14.603 -8.985 0.570 1.00 60.88 169 PRO A CA 1
ATOM 1336 C C . PRO A 1 169 ? 15.361 -9.925 -0.377 1.00 60.88 169 PRO A C 1
ATOM 1338 O O . PRO A 1 169 ? 15.238 -11.146 -0.297 1.00 60.88 169 PRO A O 1
ATOM 1341 N N . LEU A 1 170 ? 16.193 -9.361 -1.251 1.00 56.97 170 LEU A N 1
ATOM 1342 C CA . LEU A 1 170 ? 17.233 -10.117 -1.951 1.00 56.97 170 LEU A CA 1
ATOM 1343 C C . LEU A 1 170 ? 18.437 -10.217 -1.011 1.00 56.97 170 LEU A C 1
ATOM 1345 O O . LEU A 1 170 ? 19.013 -9.175 -0.732 1.00 56.97 170 LEU A O 1
ATOM 1349 N N . GLY A 1 171 ? 18.779 -11.431 -0.551 1.00 58.38 171 GLY A N 1
ATOM 1350 C CA . GLY A 1 171 ? 19.805 -11.795 0.458 1.00 58.38 171 GLY A CA 1
ATOM 1351 C C . GLY A 1 171 ? 21.023 -10.866 0.654 1.00 58.38 171 GLY A C 1
ATOM 1352 O O . GLY A 1 171 ? 20.886 -9.707 1.008 1.00 58.38 171 GLY A O 1
ATOM 1353 N N . ASP A 1 172 ? 22.262 -11.335 0.488 1.00 52.41 172 ASP A N 1
ATOM 1354 C CA . ASP A 1 172 ? 23.464 -10.528 0.829 1.00 52.41 172 ASP A CA 1
ATOM 1355 C C . ASP A 1 172 ? 23.676 -9.269 -0.053 1.00 52.41 172 ASP A C 1
ATOM 1357 O O . ASP A 1 172 ? 24.555 -8.444 0.201 1.00 52.41 172 ASP A O 1
ATOM 1361 N N . GLN A 1 173 ? 22.825 -9.060 -1.064 1.00 55.16 173 GLN A N 1
ATOM 1362 C CA . GLN A 1 173 ? 22.750 -7.852 -1.903 1.00 55.16 173 GLN A CA 1
ATOM 1363 C C . GLN A 1 173 ? 22.131 -6.642 -1.161 1.00 55.16 173 GLN A C 1
ATOM 1365 O O . GLN A 1 173 ? 21.992 -5.552 -1.722 1.00 55.16 173 GLN A O 1
ATOM 1370 N N . MET A 1 174 ? 21.778 -6.816 0.116 1.00 55.31 174 MET A N 1
ATOM 1371 C CA . MET A 1 174 ? 21.197 -5.814 1.011 1.00 55.31 174 MET A CA 1
ATOM 1372 C C . MET A 1 174 ? 22.003 -4.512 1.153 1.00 55.31 174 MET A C 1
ATOM 1374 O O . MET A 1 174 ? 21.424 -3.467 1.430 1.00 55.31 174 MET A O 1
ATOM 1378 N N . LYS A 1 175 ? 23.328 -4.531 0.956 1.00 54.09 175 LYS A N 1
ATOM 1379 C CA . LYS A 1 175 ? 24.169 -3.332 1.142 1.00 54.09 175 LYS A CA 1
ATOM 1380 C C . LYS A 1 175 ? 23.946 -2.252 0.072 1.00 54.09 175 LYS A C 1
ATOM 1382 O O . LYS A 1 175 ? 24.239 -1.085 0.331 1.00 54.09 175 LYS A O 1
ATOM 1387 N N . TYR A 1 176 ? 23.447 -2.636 -1.102 1.00 55.84 176 TYR A N 1
ATOM 1388 C CA . TYR A 1 176 ? 23.337 -1.750 -2.266 1.00 55.84 176 TYR A CA 1
ATOM 1389 C C . TYR A 1 176 ? 21.893 -1.424 -2.652 1.00 55.84 176 TYR A C 1
ATOM 1391 O O . TYR A 1 176 ? 21.675 -0.462 -3.370 1.00 55.84 176 TYR A O 1
ATOM 1399 N N . ASN A 1 177 ? 20.907 -2.161 -2.131 1.00 67.00 177 ASN A N 1
ATOM 1400 C CA . ASN A 1 177 ? 19.505 -1.940 -2.470 1.00 67.00 177 ASN A CA 1
ATOM 1401 C C . ASN A 1 177 ? 18.816 -0.979 -1.501 1.00 67.00 177 ASN A C 1
ATOM 1403 O O . ASN A 1 177 ? 18.996 -1.039 -0.282 1.00 67.00 177 ASN A O 1
ATOM 1407 N N . LYS A 1 178 ? 17.963 -0.118 -2.053 1.00 76.12 178 LYS A N 1
ATOM 1408 C CA . LYS A 1 178 ? 17.019 0.704 -1.292 1.00 76.12 178 LYS A CA 1
ATOM 1409 C C . LYS A 1 178 ? 15.637 0.077 -1.347 1.00 76.12 178 LYS A C 1
ATOM 1411 O O . LYS A 1 178 ? 15.191 -0.338 -2.402 1.00 76.12 178 LYS A O 1
ATOM 1416 N N . TRP A 1 179 ? 14.943 0.033 -0.222 1.00 80.31 179 TRP A N 1
ATOM 1417 C CA . TRP A 1 179 ? 13.611 -0.565 -0.097 1.00 80.31 179 TRP A CA 1
ATOM 1418 C C . TRP A 1 179 ? 12.703 0.348 0.718 1.00 80.31 179 TRP A C 1
ATOM 1420 O O . TRP A 1 179 ? 13.172 1.190 1.494 1.00 80.31 179 TRP A O 1
ATOM 1430 N N . GLY A 1 180 ? 11.395 0.165 0.584 1.00 87.19 180 GLY A N 1
ATOM 1431 C CA . GLY A 1 180 ? 10.426 0.888 1.383 1.00 87.19 180 GLY A CA 1
ATOM 1432 C C . GLY A 1 180 ? 9.257 0.048 1.859 1.00 87.19 180 GLY A C 1
ATOM 1433 O O . GLY A 1 180 ? 9.006 -1.055 1.377 1.00 87.19 180 GLY A O 1
ATOM 1434 N N . GLY A 1 181 ? 8.521 0.631 2.795 1.00 90.75 181 GLY A N 1
ATOM 1435 C CA . GLY A 1 181 ? 7.312 0.068 3.370 1.00 90.75 181 GLY A CA 1
ATOM 1436 C C . GLY A 1 181 ? 7.439 -0.123 4.874 1.00 90.75 181 GLY A C 1
ATOM 1437 O O . GLY A 1 181 ? 8.534 -0.257 5.427 1.00 90.75 181 GLY A O 1
ATOM 1438 N N . VAL A 1 182 ? 6.289 -0.137 5.539 1.00 92.62 182 VAL A N 1
ATOM 1439 C CA . VAL A 1 182 ? 6.175 -0.469 6.959 1.00 92.62 182 VAL A CA 1
ATOM 1440 C C . VAL A 1 182 ? 5.460 -1.804 7.059 1.00 92.62 182 VAL A C 1
ATOM 1442 O O . VAL A 1 182 ? 4.320 -1.926 6.612 1.00 92.62 182 VAL A O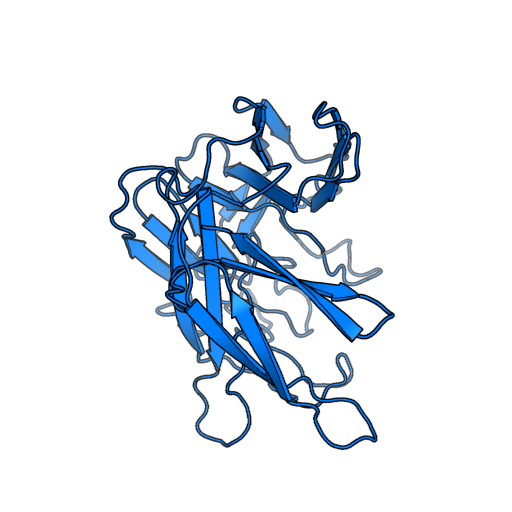 1
ATOM 1445 N N . LEU A 1 183 ? 6.147 -2.800 7.612 1.00 92.69 183 LEU A N 1
ATOM 1446 C CA . LEU A 1 183 ? 5.590 -4.131 7.809 1.00 92.69 183 LEU A CA 1
ATOM 1447 C C . LEU A 1 183 ? 4.656 -4.114 9.018 1.00 92.69 183 LEU A C 1
ATOM 1449 O O . LEU A 1 183 ? 4.952 -3.444 10.010 1.00 92.69 183 LEU A O 1
ATOM 1453 N N . TYR A 1 184 ? 3.568 -4.872 8.966 1.00 95.06 184 TYR A N 1
ATOM 1454 C CA . TYR A 1 184 ? 2.737 -5.109 10.140 1.00 95.06 184 TYR A CA 1
ATOM 1455 C C . TYR A 1 184 ? 2.177 -6.524 10.190 1.00 95.06 184 TYR A C 1
ATOM 1457 O O . TYR A 1 184 ? 2.132 -7.238 9.192 1.00 95.06 184 TYR A O 1
ATOM 1465 N N . GLY A 1 185 ? 1.765 -6.911 11.389 1.00 95.00 185 GLY A N 1
ATOM 146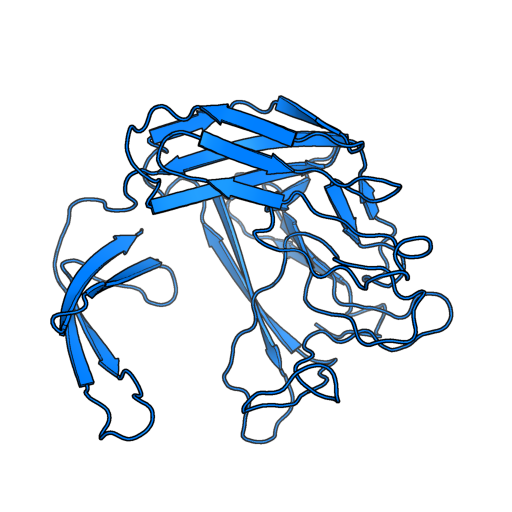6 C CA . GLY A 1 185 ? 1.155 -8.191 11.706 1.00 95.00 185 GLY A CA 1
ATOM 1467 C C . GLY A 1 185 ? 0.440 -8.076 13.043 1.00 95.00 185 GLY A C 1
ATOM 1468 O O . GLY A 1 185 ? 0.712 -7.157 13.819 1.00 95.00 185 GLY A O 1
ATOM 1469 N N . TYR A 1 186 ? -0.503 -8.967 13.301 1.00 96.31 186 TYR A N 1
ATOM 1470 C CA . TYR A 1 186 ? -1.370 -8.858 14.464 1.00 96.31 186 TYR A CA 1
ATOM 1471 C C . TYR A 1 186 ? -1.810 -10.226 14.969 1.00 96.31 186 TYR A C 1
ATOM 1473 O O . TYR A 1 186 ? -1.843 -11.201 14.219 1.00 96.31 186 TYR A O 1
ATOM 1481 N N . ASP A 1 187 ? -2.120 -10.282 16.257 1.00 95.12 187 ASP A N 1
ATOM 1482 C CA . ASP A 1 187 ? -2.704 -11.437 16.928 1.00 95.12 187 ASP A CA 1
ATOM 1483 C C . ASP A 1 187 ? -3.958 -11.007 17.705 1.00 95.12 187 ASP A C 1
ATOM 1485 O O . ASP A 1 187 ? -4.601 -10.023 17.353 1.00 95.12 187 ASP A O 1
ATOM 1489 N N . ASN A 1 188 ? -4.365 -11.776 18.715 1.00 95.56 188 ASN A N 1
ATOM 1490 C CA . ASN A 1 188 ? -5.541 -11.463 19.530 1.00 95.56 188 ASN A CA 1
ATOM 1491 C C . ASN A 1 188 ? -5.307 -10.406 20.621 1.00 95.56 188 ASN A C 1
ATOM 1493 O O . ASN A 1 188 ? -6.234 -10.093 21.368 1.00 95.56 188 ASN A O 1
ATOM 1497 N N . ARG A 1 189 ? -4.084 -9.888 20.769 1.00 95.94 189 ARG A N 1
ATOM 1498 C CA . ARG A 1 189 ? -3.723 -8.912 21.811 1.00 95.94 189 ARG A CA 1
ATOM 1499 C C . ARG A 1 189 ? -3.044 -7.676 21.252 1.00 95.94 189 ARG A C 1
ATOM 1501 O O . ARG A 1 189 ? -3.210 -6.581 21.803 1.00 95.94 189 ARG A O 1
ATOM 1508 N N . THR 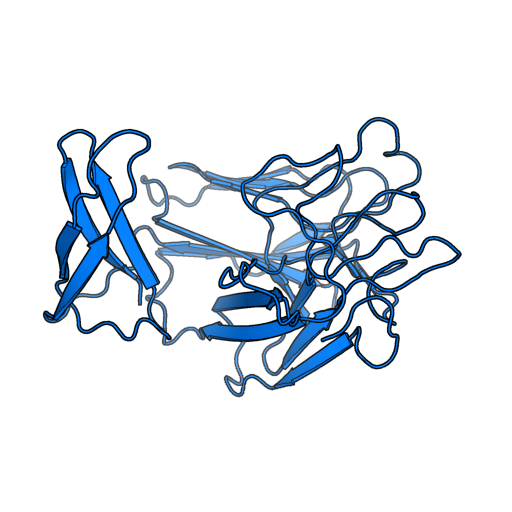A 1 190 ? -2.227 -7.851 20.220 1.00 97.31 190 THR A N 1
ATOM 1509 C CA . THR A 1 190 ? -1.288 -6.842 19.755 1.00 97.31 190 THR A CA 1
ATOM 1510 C C . THR A 1 190 ? -1.269 -6.713 18.241 1.00 97.31 190 THR A C 1
ATOM 1512 O O . THR A 1 190 ? -1.402 -7.677 17.493 1.00 97.31 190 THR A O 1
ATOM 1515 N N . ILE A 1 191 ? -1.053 -5.479 17.796 1.00 97.31 191 ILE A N 1
ATOM 1516 C CA . ILE A 1 191 ? -0.648 -5.146 16.436 1.00 97.31 191 ILE A CA 1
ATOM 1517 C C . ILE A 1 191 ? 0.810 -4.714 16.525 1.00 97.31 191 ILE A C 1
ATOM 1519 O O . ILE A 1 191 ? 1.163 -3.813 17.291 1.00 97.31 191 ILE A O 1
ATOM 1523 N N . ARG A 1 192 ? 1.669 -5.366 15.752 1.00 96.00 192 ARG A N 1
ATOM 1524 C CA . ARG A 1 192 ? 3.095 -5.065 15.667 1.00 96.00 192 ARG A CA 1
ATOM 1525 C C . ARG A 1 192 ? 3.395 -4.401 14.341 1.00 96.00 192 ARG A C 1
ATOM 1527 O O . ARG A 1 192 ? 2.891 -4.823 13.303 1.00 96.00 192 ARG A O 1
ATOM 1534 N N . ILE A 1 193 ? 4.232 -3.374 14.387 1.00 95.00 193 ILE A N 1
ATOM 1535 C CA . ILE A 1 193 ? 4.743 -2.691 13.200 1.00 95.00 193 ILE A CA 1
ATOM 1536 C C . ILE A 1 193 ? 6.265 -2.748 13.201 1.00 95.00 193 ILE A C 1
ATOM 1538 O O . ILE A 1 193 ? 6.891 -2.543 14.243 1.00 95.00 193 ILE A O 1
ATOM 1542 N N . TRP A 1 194 ? 6.854 -2.980 12.034 1.00 92.62 194 TRP A N 1
ATOM 1543 C CA . TRP A 1 194 ? 8.296 -2.975 11.827 1.00 92.62 194 TRP A CA 1
ATOM 1544 C C . TRP A 1 194 ? 8.650 -1.974 10.744 1.00 92.62 194 TRP A C 1
ATOM 1546 O O . TRP A 1 194 ? 8.137 -2.003 9.623 1.00 92.62 194 TRP A O 1
ATOM 1556 N N . THR A 1 195 ? 9.561 -1.082 11.097 1.00 90.00 195 THR A N 1
ATOM 1557 C CA . THR A 1 195 ? 10.198 -0.189 10.139 1.00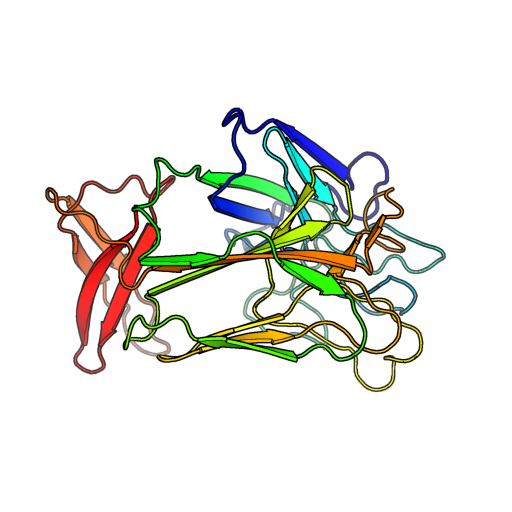 90.00 195 THR A CA 1
ATOM 1558 C C . THR A 1 195 ? 11.489 -0.790 9.636 1.00 90.00 195 THR A C 1
ATOM 1560 O O . THR A 1 195 ? 12.082 -1.696 10.223 1.00 90.00 195 THR A O 1
ATOM 1563 N N . ASN A 1 196 ? 11.940 -0.228 8.534 1.00 81.62 196 ASN A N 1
ATOM 1564 C CA . ASN A 1 196 ? 13.158 -0.656 7.916 1.00 81.62 196 ASN A CA 1
ATOM 1565 C C . ASN A 1 196 ? 14.433 -0.257 8.702 1.00 81.62 196 ASN A C 1
ATOM 1567 O O . ASN A 1 196 ? 14.475 0.776 9.382 1.00 81.62 196 ASN A O 1
ATOM 1571 N N . ILE A 1 197 ? 15.486 -1.070 8.560 1.00 73.31 197 ILE A N 1
ATOM 1572 C CA . ILE A 1 197 ? 16.851 -0.805 9.034 1.00 73.31 197 ILE A CA 1
ATOM 1573 C C . ILE A 1 197 ? 17.802 -0.540 7.856 1.00 73.31 197 ILE A C 1
ATOM 1575 O O . ILE A 1 197 ? 17.647 -1.109 6.784 1.00 73.31 197 ILE A O 1
ATOM 1579 N N . HIS A 1 198 ? 18.831 0.285 8.072 1.00 67.25 198 HIS A N 1
ATOM 1580 C CA . HIS A 1 198 ? 19.927 0.503 7.112 1.00 67.25 198 HIS A CA 1
ATOM 1581 C C . HIS A 1 198 ? 19.516 1.093 5.750 1.00 67.25 198 HIS A C 1
ATOM 1583 O O . HIS A 1 198 ? 19.698 0.495 4.697 1.00 67.25 198 HIS A O 1
ATOM 1589 N N . GLY A 1 199 ? 19.048 2.344 5.753 1.00 70.44 199 GLY A N 1
ATOM 1590 C CA . GLY A 1 199 ? 18.953 3.142 4.527 1.00 70.44 199 GLY A CA 1
ATOM 1591 C C . GLY A 1 199 ? 17.726 2.879 3.653 1.00 70.44 199 GLY A C 1
ATOM 1592 O O . GLY A 1 199 ? 17.730 3.351 2.517 1.00 70.44 199 GLY A O 1
ATOM 1593 N N . GLY A 1 200 ? 16.710 2.180 4.168 1.00 83.56 200 GLY A N 1
ATOM 1594 C CA . GLY A 1 200 ? 15.386 2.087 3.553 1.00 83.56 200 GLY A CA 1
ATOM 1595 C C . GLY A 1 200 ? 14.480 3.285 3.834 1.00 83.56 200 GLY A C 1
ATOM 1596 O O . GLY A 1 200 ? 14.925 4.355 4.243 1.00 83.56 200 GLY A O 1
ATOM 1597 N N . SER A 1 201 ? 13.183 3.123 3.587 1.00 90.44 201 SER A N 1
ATOM 1598 C CA . SER A 1 201 ? 12.175 4.182 3.710 1.00 90.44 201 SER A CA 1
ATOM 1599 C C . SER A 1 201 ? 10.845 3.646 4.250 1.00 90.44 201 SER A C 1
ATOM 1601 O O . SER A 1 201 ? 10.530 2.471 4.114 1.00 90.44 201 SER A O 1
ATOM 1603 N N . LEU A 1 202 ? 10.025 4.509 4.839 1.00 92.69 202 LEU A N 1
ATOM 1604 C CA . LEU A 1 202 ? 8.616 4.221 5.116 1.00 92.69 202 LEU A CA 1
ATOM 1605 C C . LEU A 1 202 ? 7.815 4.057 3.815 1.00 92.69 202 LEU A C 1
ATOM 1607 O O . LEU A 1 202 ? 6.916 3.228 3.750 1.00 92.69 202 LEU A O 1
ATOM 1611 N N . PHE A 1 203 ? 8.182 4.814 2.778 1.00 93.81 203 PHE A N 1
ATOM 1612 C CA . PHE A 1 203 ? 7.679 4.691 1.410 1.00 93.81 203 PHE A CA 1
ATOM 1613 C C . PHE A 1 203 ? 8.806 4.956 0.416 1.00 93.81 203 PHE A C 1
ATOM 1615 O O . PHE A 1 203 ? 9.606 5.875 0.624 1.00 93.81 203 PHE A O 1
ATOM 1622 N N . TYR A 1 204 ? 8.846 4.169 -0.654 1.00 91.00 204 TYR A N 1
ATOM 1623 C CA . TYR A 1 204 ? 9.869 4.237 -1.687 1.00 91.00 204 TYR A CA 1
ATOM 1624 C C . TYR A 1 204 ? 9.242 4.144 -3.085 1.00 91.00 204 TYR A C 1
ATOM 1626 O O . TYR A 1 204 ? 8.613 3.142 -3.425 1.00 91.00 204 TYR A O 1
ATOM 1634 N N . ALA A 1 205 ? 9.425 5.201 -3.875 1.00 91.31 205 ALA A N 1
ATOM 1635 C CA . ALA A 1 205 ? 9.127 5.286 -5.305 1.00 91.31 205 ALA A CA 1
ATOM 1636 C C . ALA A 1 205 ? 10.183 6.200 -5.953 1.00 91.31 205 ALA A C 1
ATOM 1638 O O . ALA A 1 205 ? 9.920 7.333 -6.369 1.00 91.31 205 ALA A O 1
ATOM 1639 N N . LYS A 1 206 ? 11.422 5.721 -5.914 1.00 88.12 206 LYS A N 1
ATOM 1640 C CA . LYS A 1 206 ? 12.643 6.367 -6.395 1.00 88.12 206 LYS A CA 1
ATOM 1641 C C . LYS A 1 206 ? 13.482 5.298 -7.098 1.00 88.12 206 LYS A C 1
ATOM 1643 O O . LYS A 1 206 ? 13.349 4.149 -6.708 1.00 88.12 206 LYS A O 1
ATOM 1648 N N . ASP A 1 207 ? 14.323 5.680 -8.065 1.00 84.69 207 ASP A N 1
ATOM 1649 C CA . ASP A 1 207 ? 15.423 4.841 -8.589 1.00 84.69 207 ASP A CA 1
ATOM 1650 C C . ASP A 1 207 ? 14.949 3.436 -8.994 1.00 84.69 207 ASP A C 1
ATOM 1652 O O . ASP A 1 207 ? 15.027 2.464 -8.240 1.00 84.69 207 ASP A O 1
ATOM 1656 N N . GLY A 1 208 ? 14.259 3.399 -10.135 1.00 86.06 208 GLY A N 1
ATOM 1657 C CA . GLY A 1 208 ? 13.565 2.206 -10.606 1.00 86.06 208 GLY A CA 1
ATOM 1658 C C . GLY A 1 208 ? 12.036 2.309 -10.613 1.00 86.06 208 GLY A C 1
ATOM 1659 O O . GLY A 1 208 ? 11.377 1.369 -11.061 1.00 86.06 208 GLY A O 1
ATOM 1660 N N . TRP A 1 209 ? 11.438 3.405 -10.127 1.00 88.31 209 TRP A N 1
ATOM 1661 C CA . TRP A 1 209 ? 9.982 3.538 -9.936 1.00 88.31 209 TRP A CA 1
ATOM 1662 C C . TRP A 1 209 ? 9.421 4.854 -10.477 1.00 88.31 209 TRP A C 1
ATOM 1664 O O . TRP A 1 209 ? 9.599 5.912 -9.874 1.00 88.31 209 TRP A O 1
ATOM 1674 N N . GLY A 1 210 ? 8.659 4.778 -11.570 1.00 84.25 210 GLY A N 1
ATOM 1675 C CA . GLY A 1 210 ? 8.085 5.952 -12.218 1.00 84.25 210 GLY A CA 1
ATOM 1676 C C . GLY A 1 210 ? 9.150 6.945 -12.695 1.00 84.25 210 GLY A C 1
ATOM 1677 O O . GLY A 1 210 ? 10.298 6.587 -12.945 1.00 84.25 210 GLY A O 1
ATOM 1678 N N . ILE A 1 211 ? 8.764 8.214 -12.795 1.00 82.19 211 ILE A N 1
ATOM 1679 C CA . ILE A 1 211 ? 9.688 9.354 -12.951 1.00 82.19 211 ILE A CA 1
ATOM 1680 C C . ILE A 1 211 ? 9.919 10.085 -11.619 1.00 82.19 211 ILE A C 1
ATOM 1682 O O . ILE A 1 211 ? 10.535 11.150 -11.569 1.00 82.19 211 ILE A O 1
ATOM 1686 N N . SER A 1 212 ? 9.366 9.555 -10.528 1.00 76.25 212 SER A N 1
ATOM 1687 C CA . SER A 1 212 ? 9.417 10.182 -9.217 1.00 76.25 212 SER A CA 1
ATOM 1688 C C . SER A 1 212 ? 10.727 9.901 -8.496 1.00 76.25 212 SER A C 1
ATOM 1690 O O . SER A 1 212 ? 11.342 8.850 -8.640 1.00 76.25 212 SER A O 1
ATOM 1692 N N . ASN A 1 213 ? 11.126 10.846 -7.651 1.00 86.75 213 ASN A N 1
ATOM 1693 C CA . ASN A 1 213 ? 12.271 10.716 -6.758 1.00 86.75 213 ASN A CA 1
ATOM 1694 C C . ASN A 1 213 ? 11.777 10.778 -5.308 1.00 86.75 213 ASN A C 1
ATOM 1696 O O . ASN A 1 213 ? 12.067 11.726 -4.578 1.00 86.75 213 ASN A O 1
ATOM 1700 N N . GLU A 1 214 ? 10.944 9.810 -4.920 1.00 92.50 214 GLU A N 1
ATOM 1701 C CA . GLU A 1 214 ? 10.270 9.817 -3.624 1.00 92.50 214 GLU A CA 1
ATOM 1702 C C . GLU A 1 214 ? 10.813 8.758 -2.667 1.00 92.50 214 GLU A C 1
ATOM 1704 O O . GLU A 1 214 ? 10.766 7.555 -2.919 1.00 92.50 214 GLU A O 1
ATOM 1709 N N . SER A 1 215 ? 11.294 9.227 -1.521 1.00 92.88 215 SER A N 1
ATOM 1710 C CA . SER A 1 215 ? 11.762 8.402 -0.415 1.00 92.88 215 SER A CA 1
ATOM 1711 C C . SER A 1 215 ? 11.492 9.154 0.884 1.00 92.88 215 SER A C 1
ATOM 1713 O O . SER A 1 215 ? 11.887 10.310 1.032 1.00 92.88 215 SER A O 1
ATOM 1715 N N . PHE A 1 216 ? 10.777 8.511 1.808 1.00 94.19 216 PHE A N 1
ATOM 1716 C CA . PHE A 1 216 ? 10.401 9.106 3.092 1.00 94.19 216 PHE A CA 1
ATOM 1717 C C . PHE A 1 216 ? 10.950 8.267 4.234 1.00 94.19 216 PHE A C 1
ATOM 1719 O O . PHE A 1 216 ? 10.626 7.090 4.342 1.00 94.19 216 PHE A O 1
ATOM 1726 N N . THR A 1 217 ? 11.758 8.857 5.105 1.00 93.31 217 THR A N 1
ATOM 1727 C CA . THR A 1 217 ? 12.382 8.163 6.246 1.00 93.31 217 THR A CA 1
ATOM 1728 C C . THR A 1 217 ? 11.656 8.414 7.568 1.00 93.31 217 THR A C 1
ATOM 1730 O O . THR A 1 217 ? 11.903 7.714 8.549 1.00 93.31 217 THR A O 1
ATOM 1733 N N . GLU A 1 218 ? 10.730 9.371 7.584 1.00 94.00 218 GLU A N 1
ATOM 1734 C CA . GLU A 1 218 ? 9.928 9.777 8.734 1.00 94.00 218 GLU A CA 1
ATOM 1735 C C . GLU A 1 218 ? 8.494 10.126 8.318 1.00 94.00 218 GLU A C 1
ATOM 1737 O O . GLU A 1 218 ? 8.203 10.419 7.153 1.00 94.00 218 GLU A O 1
ATOM 1742 N N . GLY A 1 219 ? 7.579 10.066 9.280 1.00 95.81 219 GLY A N 1
ATOM 1743 C CA . GLY A 1 219 ? 6.168 10.326 9.058 1.00 95.81 219 GLY A CA 1
ATOM 1744 C C . GLY A 1 219 ? 5.324 9.982 10.273 1.00 95.81 219 GLY A C 1
ATOM 1745 O O . GLY A 1 219 ? 5.782 10.030 11.419 1.00 95.81 219 GLY A O 1
ATOM 1746 N N . TYR A 1 220 ? 4.074 9.616 10.010 1.00 97.12 220 TYR A N 1
ATOM 1747 C CA . TYR A 1 220 ? 3.114 9.255 11.046 1.00 97.12 220 TYR A CA 1
ATOM 1748 C C . TYR A 1 220 ? 2.371 7.986 10.658 1.00 97.12 220 TYR A C 1
ATOM 1750 O O . TYR A 1 220 ? 2.082 7.780 9.486 1.00 97.12 220 TYR A O 1
ATOM 1758 N N . TYR A 1 221 ? 2.012 7.160 11.631 1.00 96.75 221 TYR A N 1
ATOM 1759 C CA . TYR A 1 221 ? 1.155 6.003 11.417 1.00 96.75 221 TYR A CA 1
ATOM 1760 C C . TYR A 1 221 ? -0.176 6.165 12.145 1.00 96.75 221 TYR A C 1
ATOM 1762 O O . TYR A 1 221 ? -0.243 6.813 13.195 1.00 96.75 221 TYR A O 1
ATOM 1770 N N . ARG A 1 222 ? -1.219 5.545 11.600 1.00 97.50 222 ARG A N 1
ATOM 1771 C CA . ARG A 1 222 ? -2.454 5.242 12.321 1.00 97.50 222 ARG A CA 1
ATOM 1772 C C . ARG A 1 222 ? -2.901 3.822 12.018 1.00 97.50 222 ARG A C 1
ATOM 1774 O O . ARG A 1 222 ? -2.627 3.304 10.936 1.00 97.50 222 ARG A O 1
ATOM 1781 N N . ILE A 1 223 ? -3.581 3.223 12.980 1.00 98.06 223 ILE A N 1
ATOM 1782 C CA . ILE A 1 223 ? -4.131 1.876 12.880 1.00 98.06 223 ILE A CA 1
ATOM 1783 C C . ILE A 1 223 ? -5.646 1.982 12.984 1.00 98.06 223 ILE A C 1
ATOM 1785 O O . ILE A 1 223 ? -6.144 2.777 13.783 1.00 98.06 223 ILE A O 1
ATOM 1789 N N . LEU A 1 224 ? -6.340 1.191 12.176 1.00 97.56 224 LEU A N 1
ATOM 1790 C CA . LEU A 1 224 ? -7.774 0.939 12.242 1.00 97.56 224 LEU A CA 1
ATOM 1791 C C . LEU A 1 224 ? -7.936 -0.583 12.297 1.00 97.56 224 LEU A C 1
ATOM 1793 O O . LEU A 1 224 ? -7.319 -1.278 11.487 1.00 97.56 224 LEU A O 1
ATOM 1797 N N . ALA A 1 225 ? -8.692 -1.104 13.255 1.00 96.94 225 ALA A N 1
ATOM 1798 C CA . ALA A 1 225 ? -8.910 -2.535 13.411 1.00 96.94 225 ALA A CA 1
ATOM 1799 C C . ALA A 1 225 ? -10.360 -2.833 13.798 1.00 96.94 225 ALA A C 1
ATOM 1801 O O . ALA A 1 225 ? -10.956 -2.115 14.603 1.00 96.94 225 ALA A O 1
ATOM 1802 N N . TRP A 1 226 ? -10.882 -3.915 13.230 1.00 94.19 226 TRP A N 1
ATOM 1803 C CA . TRP A 1 226 ? -12.247 -4.388 13.419 1.00 94.19 226 TRP A CA 1
ATOM 1804 C C . TRP A 1 226 ? -12.217 -5.826 13.911 1.00 94.19 226 TRP A C 1
ATOM 1806 O O . TRP A 1 226 ? -11.565 -6.685 13.315 1.00 94.19 226 TRP A O 1
ATOM 1816 N N . SER A 1 227 ? -12.927 -6.078 15.002 1.00 91.12 227 SER A N 1
ATOM 1817 C CA . SER A 1 227 ? -13.227 -7.416 15.500 1.00 91.12 227 SER A CA 1
ATOM 1818 C C . SER A 1 227 ? -14.216 -8.136 14.586 1.00 91.12 227 SER A C 1
ATOM 1820 O O . SER A 1 227 ? -14.088 -9.343 14.423 1.00 91.12 227 SER A O 1
ATOM 1822 N N . SER A 1 228 ? -15.127 -7.394 13.941 1.00 81.69 228 SER A N 1
ATOM 1823 C CA . SER A 1 228 ? -15.910 -7.883 12.812 1.00 81.69 228 SER A CA 1
ATOM 1824 C C . SER A 1 228 ? -16.211 -6.799 11.779 1.00 81.69 228 SER A C 1
ATOM 1826 O O . SER A 1 228 ? -16.447 -5.643 12.129 1.00 81.69 228 SER A O 1
ATOM 1828 N N . LEU A 1 229 ? -16.229 -7.178 10.499 1.00 73.38 229 LEU A N 1
ATOM 1829 C CA . LEU A 1 229 ? -16.680 -6.300 9.408 1.00 73.38 229 LEU A CA 1
ATOM 1830 C C . LEU A 1 229 ? -18.183 -6.436 9.093 1.00 73.38 229 LEU A C 1
ATOM 1832 O O . LEU A 1 229 ? -18.688 -5.748 8.201 1.00 73.38 229 LEU A O 1
ATOM 1836 N N . SER A 1 230 ? -18.904 -7.290 9.825 1.00 62.31 230 SER A N 1
ATOM 1837 C CA . SER A 1 230 ? -20.343 -7.474 9.645 1.00 62.31 230 SER A CA 1
ATOM 1838 C C . SER A 1 230 ? -21.169 -6.273 10.099 1.00 62.31 230 SER A C 1
ATOM 1840 O O . SER A 1 230 ? -21.007 -5.740 11.194 1.00 62.31 230 SER A O 1
ATOM 1842 N N . SER A 1 231 ? -22.143 -5.893 9.272 1.00 50.16 231 SER A N 1
ATOM 1843 C CA . SER A 1 231 ? -23.291 -5.087 9.699 1.00 50.16 231 SER A CA 1
ATOM 1844 C C . SER A 1 231 ? -24.568 -5.917 9.527 1.00 50.16 231 SER A C 1
ATOM 1846 O O . SER A 1 231 ? -24.689 -6.668 8.568 1.00 50.16 231 SER A O 1
ATOM 1848 N N . ASN A 1 232 ? -25.529 -5.852 10.452 1.00 39.00 232 ASN A N 1
ATOM 1849 C CA . ASN A 1 232 ? -26.782 -6.618 10.349 1.00 39.00 232 ASN A CA 1
ATOM 1850 C C . ASN A 1 232 ? -27.667 -6.106 9.175 1.00 39.00 232 ASN A C 1
ATOM 1852 O O . ASN A 1 232 ? -28.150 -4.981 9.327 1.00 39.00 232 ASN A O 1
ATOM 1856 N N . ARG A 1 233 ? -27.932 -6.887 8.082 1.00 34.16 233 ARG A N 1
ATOM 1857 C CA . ARG A 1 233 ? -29.189 -6.929 7.234 1.00 34.16 233 ARG A CA 1
ATOM 1858 C C . ARG A 1 233 ? -29.126 -7.674 5.842 1.00 34.16 233 ARG A C 1
ATOM 1860 O O . ARG A 1 233 ? -28.408 -7.220 4.965 1.00 34.16 233 ARG A O 1
ATOM 1867 N N . ALA A 1 234 ? -30.056 -8.640 5.632 1.00 39.88 234 ALA A N 1
ATOM 1868 C CA . ALA A 1 234 ? -30.868 -9.105 4.443 1.00 39.88 234 ALA A CA 1
ATOM 1869 C C . ALA A 1 234 ? -30.328 -9.800 3.132 1.00 39.88 234 ALA A C 1
ATOM 1871 O O . ALA A 1 234 ? -29.735 -9.150 2.284 1.00 39.88 234 ALA A O 1
ATOM 1872 N N . GLN A 1 235 ? -30.777 -11.059 2.894 1.00 36.62 235 GLN A N 1
ATOM 1873 C CA . GLN A 1 235 ? -30.354 -12.222 2.037 1.00 36.62 235 GLN A CA 1
ATOM 1874 C C . GLN A 1 235 ? -29.993 -12.096 0.520 1.00 36.62 235 GLN A C 1
ATOM 1876 O O . GLN A 1 235 ? -30.635 -11.354 -0.221 1.00 36.62 235 GLN A O 1
ATOM 1881 N N . THR A 1 236 ? -29.037 -12.919 0.023 1.00 43.78 236 THR A N 1
ATOM 1882 C CA . THR A 1 236 ? -28.712 -13.262 -1.403 1.00 43.78 236 THR A CA 1
ATOM 1883 C C . THR A 1 236 ? -27.799 -14.501 -1.552 1.00 43.78 236 THR A C 1
ATOM 1885 O O . THR A 1 236 ? -26.919 -14.724 -0.742 1.00 43.78 236 THR A O 1
ATOM 1888 N N . THR A 1 237 ? -27.903 -15.277 -2.636 1.00 38.44 237 THR A N 1
ATOM 1889 C CA . THR A 1 237 ? -27.083 -16.489 -2.891 1.00 38.44 237 THR A CA 1
ATOM 1890 C C . THR A 1 237 ? -25.832 -16.236 -3.759 1.00 38.44 237 THR A C 1
ATOM 1892 O O . THR A 1 237 ? -25.926 -15.562 -4.785 1.00 38.44 237 THR A O 1
ATOM 1895 N N . ILE A 1 238 ? -24.674 -16.825 -3.411 1.00 46.88 238 ILE A N 1
ATOM 1896 C CA . ILE A 1 238 ? -23.432 -16.847 -4.217 1.00 46.88 238 ILE A CA 1
ATOM 1897 C C . ILE A 1 238 ? -22.992 -18.283 -4.526 1.00 46.88 238 ILE A C 1
ATOM 1899 O O . ILE A 1 238 ? -22.926 -19.138 -3.650 1.00 46.88 238 ILE A O 1
ATOM 1903 N N . LYS A 1 239 ? -22.604 -18.542 -5.780 1.00 42.62 239 LYS A N 1
ATOM 1904 C CA . LYS A 1 239 ? -21.989 -19.810 -6.206 1.00 42.62 239 LYS A CA 1
ATOM 1905 C C . LYS A 1 239 ? -20.468 -19.683 -6.240 1.00 42.62 239 LYS A C 1
ATOM 1907 O O . LYS A 1 239 ? -19.949 -18.804 -6.924 1.00 42.62 239 LYS A O 1
ATOM 1912 N N . MET A 1 240 ? -19.758 -20.577 -5.555 1.00 47.62 240 MET A N 1
ATOM 1913 C CA . MET A 1 240 ? -18.299 -20.699 -5.620 1.00 47.62 240 MET A CA 1
ATOM 1914 C C . MET A 1 240 ? -17.889 -22.122 -6.003 1.00 47.62 240 MET A C 1
ATOM 1916 O O . MET A 1 240 ? -18.338 -23.095 -5.406 1.00 47.62 240 MET A O 1
ATOM 1920 N N . ALA A 1 241 ? -16.988 -22.242 -6.976 1.00 46.38 241 ALA A N 1
ATOM 1921 C CA . ALA A 1 241 ? -16.348 -23.504 -7.330 1.00 46.38 241 ALA A CA 1
ATOM 1922 C C . ALA A 1 241 ? -14.936 -23.527 -6.733 1.00 46.38 241 ALA A C 1
ATOM 1924 O O . ALA A 1 241 ? -14.109 -22.679 -7.074 1.00 46.38 241 ALA A O 1
ATOM 1925 N N . LEU A 1 242 ? -14.650 -24.481 -5.843 1.00 46.53 242 LEU A N 1
ATOM 1926 C CA . LEU A 1 242 ? -13.298 -24.683 -5.318 1.00 46.53 242 LEU A CA 1
ATOM 1927 C C . LEU A 1 242 ? -12.615 -25.812 -6.105 1.00 46.53 242 LEU A C 1
ATOM 1929 O O . LEU A 1 242 ? -13.056 -26.965 -6.031 1.00 46.53 242 LEU A O 1
ATOM 1933 N N . PRO A 1 243 ? -11.544 -25.523 -6.866 1.00 44.97 243 PRO A N 1
ATOM 1934 C CA . PRO A 1 243 ? -10.779 -26.565 -7.528 1.00 44.97 243 PRO A CA 1
ATOM 1935 C C . PRO A 1 243 ? -9.931 -27.316 -6.495 1.00 44.97 243 PRO A C 1
ATOM 1937 O O . PRO A 1 243 ? -9.052 -26.744 -5.853 1.00 44.97 243 PRO A O 1
ATOM 1940 N N . PHE A 1 244 ? -10.172 -28.619 -6.353 1.00 45.50 244 PHE A N 1
ATOM 1941 C CA . PHE A 1 244 ? -9.318 -29.514 -5.576 1.00 45.50 244 PHE A CA 1
ATOM 1942 C C . PHE A 1 244 ? -8.364 -30.251 -6.516 1.00 45.50 244 PHE A C 1
ATOM 1944 O O . PHE A 1 244 ? -8.791 -30.861 -7.497 1.00 45.50 244 PHE A O 1
ATOM 1951 N N . ILE A 1 245 ? -7.069 -30.238 -6.199 1.00 40.91 245 ILE A N 1
ATOM 1952 C CA . ILE A 1 245 ? -6.069 -31.018 -6.934 1.00 40.91 245 ILE A CA 1
ATOM 1953 C C . ILE A 1 245 ? -6.416 -32.509 -6.757 1.00 40.91 245 ILE A C 1
ATOM 1955 O O . ILE A 1 245 ? -6.455 -33.008 -5.635 1.00 40.91 245 ILE A O 1
ATOM 1959 N N . ASN A 1 246 ? -6.676 -33.206 -7.869 1.00 45.47 246 ASN A N 1
ATOM 1960 C CA . ASN A 1 246 ? -7.004 -34.640 -7.968 1.00 45.47 246 ASN A CA 1
ATOM 1961 C C . ASN A 1 246 ? -8.421 -35.087 -7.539 1.00 45.47 246 ASN A C 1
ATOM 1963 O O . ASN A 1 246 ? -8.623 -36.273 -7.275 1.00 45.47 246 ASN A O 1
ATOM 1967 N N . SER A 1 247 ? -9.428 -34.205 -7.527 1.00 48.56 247 SER A N 1
ATOM 1968 C CA . SER A 1 247 ? -10.838 -34.634 -7.441 1.00 48.56 247 SER A CA 1
ATOM 1969 C C . SER A 1 247 ? -11.754 -33.787 -8.329 1.00 48.56 247 SER A C 1
ATOM 1971 O O . SER A 1 247 ? -11.378 -32.695 -8.748 1.00 48.56 247 SER A O 1
ATOM 1973 N N . THR A 1 248 ? -12.946 -34.299 -8.652 1.00 50.31 248 THR A N 1
ATOM 1974 C CA . THR A 1 248 ? -14.005 -33.520 -9.316 1.00 50.31 248 THR A CA 1
ATOM 1975 C C . THR A 1 248 ? -14.266 -32.241 -8.526 1.00 50.31 248 THR A C 1
ATOM 1977 O O . THR A 1 248 ? -14.497 -32.325 -7.316 1.00 50.31 248 THR A O 1
ATOM 1980 N N . SER A 1 249 ? -14.239 -31.086 -9.198 1.00 49.69 249 SER A N 1
ATOM 1981 C CA . SER A 1 249 ? -14.624 -29.801 -8.608 1.00 49.69 249 SER A CA 1
ATOM 1982 C C . SER A 1 249 ? -15.946 -29.958 -7.861 1.00 49.69 249 SER A C 1
ATOM 1984 O O . SER A 1 249 ? -16.908 -30.507 -8.404 1.00 49.69 249 SER A O 1
ATOM 1986 N N . ARG A 1 250 ? -15.983 -29.519 -6.603 1.00 52.06 250 ARG A N 1
ATOM 1987 C CA . ARG A 1 250 ? -17.241 -29.389 -5.874 1.00 52.06 250 ARG A CA 1
ATOM 1988 C C . ARG A 1 250 ? -17.672 -27.940 -5.966 1.00 52.06 250 ARG A C 1
ATOM 1990 O O . ARG A 1 250 ? -16.950 -27.047 -5.521 1.00 52.06 250 ARG A O 1
ATOM 1997 N N . ASP A 1 251 ? -18.840 -27.741 -6.554 1.00 51.56 251 ASP A N 1
ATOM 1998 C CA . ASP A 1 251 ? -19.528 -26.465 -6.494 1.00 51.56 251 ASP A CA 1
ATOM 1999 C C . ASP A 1 251 ? -20.166 -26.352 -5.111 1.00 51.56 251 ASP A C 1
ATOM 2001 O O . ASP A 1 251 ? -20.877 -27.255 -4.660 1.00 51.56 251 ASP A O 1
ATOM 2005 N N . PHE A 1 252 ? -19.881 -25.253 -4.427 1.00 49.12 252 PHE A N 1
ATOM 2006 C CA . PHE A 1 252 ? -20.557 -24.863 -3.204 1.00 49.12 252 PHE A CA 1
ATOM 2007 C C . PHE A 1 252 ? -21.435 -23.666 -3.540 1.00 49.12 252 PHE A C 1
ATOM 2009 O O . PHE A 1 252 ? -20.962 -22.619 -3.983 1.00 49.12 252 PHE A O 1
ATOM 2016 N N . GLU A 1 253 ? -22.736 -23.833 -3.360 1.00 50.00 253 GLU A N 1
ATOM 2017 C CA . GLU A 1 253 ? -23.665 -22.716 -3.357 1.00 50.00 253 GLU A CA 1
ATOM 2018 C C . GLU A 1 253 ? -23.813 -22.272 -1.908 1.00 50.00 253 GLU A C 1
ATOM 2020 O O . GLU A 1 253 ? -24.153 -23.066 -1.031 1.00 50.00 253 GLU A O 1
ATOM 2025 N N . ILE A 1 254 ? -23.446 -21.026 -1.651 1.00 50.97 254 ILE A N 1
ATOM 2026 C CA . ILE A 1 254 ? -23.471 -20.433 -0.328 1.00 50.97 254 ILE A CA 1
ATOM 2027 C C . ILE A 1 254 ? -24.526 -19.343 -0.365 1.00 50.97 254 ILE A C 1
ATOM 2029 O O . ILE A 1 254 ? -24.403 -18.345 -1.076 1.00 50.97 254 ILE A O 1
ATOM 2033 N N . GLU A 1 255 ? -25.591 -19.559 0.391 1.00 46.12 255 GLU A N 1
ATOM 2034 C CA . GLU A 1 255 ? -26.560 -18.514 0.672 1.00 46.12 255 GLU A CA 1
ATOM 2035 C C . GLU A 1 255 ? -25.924 -17.528 1.646 1.00 46.12 255 GLU A C 1
ATOM 2037 O O . GLU A 1 255 ? -25.524 -17.891 2.748 1.00 46.12 255 GLU A O 1
ATOM 2042 N N . LEU A 1 256 ? -25.769 -16.287 1.202 1.00 46.78 256 LEU A N 1
ATOM 2043 C CA . LEU A 1 256 ? -25.287 -15.190 2.018 1.00 46.78 256 LEU A CA 1
ATOM 2044 C C . LEU A 1 256 ? -26.480 -14.432 2.568 1.00 46.78 256 LEU A C 1
ATOM 2046 O O . LEU A 1 256 ? -27.503 -14.235 1.914 1.00 46.78 256 LEU A O 1
ATOM 2050 N N . ASP A 1 257 ? -26.332 -13.915 3.773 1.00 40.03 257 ASP A N 1
ATOM 2051 C CA . ASP A 1 257 ? -27.410 -13.174 4.407 1.00 40.03 257 ASP A CA 1
ATOM 2052 C C . ASP A 1 257 ? -27.560 -11.748 3.855 1.00 40.03 257 ASP A C 1
ATOM 2054 O O . ASP A 1 257 ? -28.300 -10.987 4.471 1.00 40.03 257 ASP A O 1
ATOM 2058 N N . GLN A 1 258 ? -26.880 -11.371 2.748 1.00 49.91 258 GLN A N 1
ATOM 2059 C CA . GLN A 1 258 ? -26.792 -9.997 2.202 1.00 49.91 258 GLN A CA 1
ATOM 2060 C C . GLN A 1 258 ? -26.705 -9.911 0.665 1.00 49.91 258 GLN A C 1
ATOM 2062 O O . GLN A 1 258 ? -25.914 -10.650 0.087 1.00 49.91 258 GLN A O 1
ATOM 2067 N N . ILE A 1 259 ? -27.421 -8.972 0.006 1.00 53.44 259 ILE A N 1
ATOM 2068 C CA . ILE A 1 259 ? -27.144 -8.585 -1.404 1.00 53.44 259 ILE A CA 1
ATOM 2069 C C . ILE A 1 259 ? -25.692 -8.122 -1.511 1.00 53.44 259 ILE A C 1
ATOM 2071 O O . ILE A 1 259 ? -25.261 -7.215 -0.789 1.00 53.44 259 ILE A O 1
ATOM 2075 N N . ILE A 1 260 ? -24.961 -8.759 -2.426 1.00 55.12 260 ILE A N 1
ATOM 2076 C CA . ILE A 1 260 ? -23.542 -8.511 -2.656 1.00 55.12 260 ILE A CA 1
ATOM 2077 C C . ILE A 1 260 ? -23.359 -7.867 -4.023 1.00 55.12 260 ILE A C 1
ATOM 2079 O O . ILE A 1 260 ? -23.631 -8.487 -5.056 1.00 55.12 260 ILE A O 1
ATOM 2083 N N . ASP A 1 261 ? -22.837 -6.646 -4.038 1.00 60.62 261 ASP A N 1
ATOM 2084 C CA . ASP A 1 261 ? -22.156 -6.138 -5.219 1.00 60.62 261 ASP A CA 1
ATOM 2085 C C . ASP A 1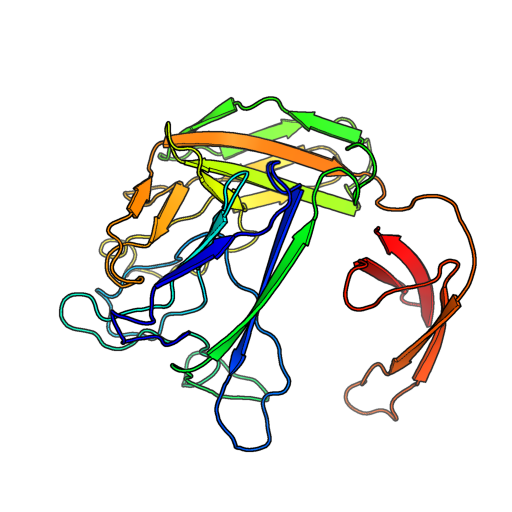 261 ? -20.713 -6.641 -5.186 1.00 60.62 261 ASP A C 1
ATOM 2087 O O . ASP A 1 261 ? -19.837 -6.040 -4.574 1.00 60.62 261 ASP A O 1
ATOM 2091 N N . ILE A 1 262 ? -20.435 -7.738 -5.895 1.00 57.91 262 ILE A N 1
ATOM 2092 C CA . ILE A 1 262 ? -19.087 -8.331 -5.977 1.00 57.91 262 ILE A CA 1
ATOM 2093 C C . ILE A 1 262 ? -18.014 -7.358 -6.503 1.00 57.91 262 ILE A C 1
ATOM 2095 O O . ILE A 1 262 ? -16.818 -7.660 -6.465 1.00 57.91 262 ILE A O 1
ATOM 2099 N N . LYS A 1 263 ? -18.412 -6.205 -7.056 1.00 50.78 263 LYS A N 1
ATOM 2100 C CA . LYS A 1 263 ? -17.487 -5.157 -7.497 1.00 50.78 263 LYS A CA 1
ATOM 2101 C C . LYS A 1 263 ? -17.068 -4.237 -6.351 1.00 50.78 263 LYS A C 1
ATOM 2103 O O . LYS A 1 263 ? -15.964 -3.688 -6.424 1.00 50.78 263 LYS A O 1
ATOM 2108 N N . CYS A 1 264 ? -17.912 -4.087 -5.335 1.00 51.75 264 CYS A N 1
ATOM 2109 C CA . CYS A 1 264 ? -17.805 -3.058 -4.304 1.00 51.75 264 CYS A CA 1
ATOM 2110 C C . CYS A 1 264 ? -17.700 -3.620 -2.882 1.00 51.75 264 CYS A C 1
ATOM 2112 O O . CYS A 1 264 ? -17.105 -2.954 -2.044 1.00 51.75 264 CYS A O 1
ATOM 2114 N N . ASP A 1 265 ? -18.184 -4.833 -2.641 1.00 56.44 265 ASP A N 1
ATOM 2115 C CA . ASP A 1 265 ? -18.327 -5.399 -1.302 1.00 56.44 265 ASP A CA 1
ATOM 2116 C C . ASP A 1 265 ? -17.193 -6.397 -0.996 1.00 56.44 265 ASP A C 1
ATOM 2118 O O . ASP A 1 265 ? -16.649 -7.048 -1.902 1.00 56.44 265 ASP A O 1
ATOM 2122 N N . PHE A 1 266 ? -16.836 -6.549 0.281 1.00 57.62 266 PHE A N 1
ATOM 2123 C CA . PHE A 1 266 ? -15.954 -7.620 0.751 1.00 57.62 266 PHE A CA 1
ATOM 2124 C C . PHE A 1 266 ? -16.770 -8.854 1.189 1.00 57.62 266 PHE A C 1
ATOM 2126 O O . PHE A 1 266 ? -17.887 -8.788 1.701 1.00 57.62 266 PHE A O 1
ATOM 2133 N N . ILE A 1 267 ? -16.202 -10.038 0.984 1.00 59.03 267 ILE A N 1
ATOM 2134 C CA . ILE A 1 267 ? -16.835 -11.297 1.388 1.00 59.03 267 ILE A CA 1
ATOM 2135 C C . ILE A 1 267 ? -15.800 -12.069 2.186 1.00 59.03 267 ILE A C 1
ATOM 2137 O O . ILE A 1 267 ? -14.757 -12.424 1.633 1.00 59.03 267 ILE A O 1
ATOM 2141 N N . ASP A 1 268 ? -16.079 -12.310 3.466 1.00 54.62 268 ASP A N 1
ATOM 2142 C CA . ASP A 1 268 ? -15.313 -13.274 4.247 1.00 54.62 268 ASP A CA 1
ATOM 2143 C C . ASP A 1 268 ? -15.946 -14.659 4.091 1.00 54.62 268 ASP A C 1
ATOM 2145 O O . ASP A 1 268 ? -17.160 -14.842 4.237 1.00 54.62 268 ASP A O 1
ATOM 2149 N N . VAL A 1 269 ? -15.104 -15.629 3.750 1.00 57.00 269 VAL A N 1
ATOM 2150 C CA . VAL A 1 269 ? -15.492 -17.014 3.502 1.00 57.00 269 VAL A CA 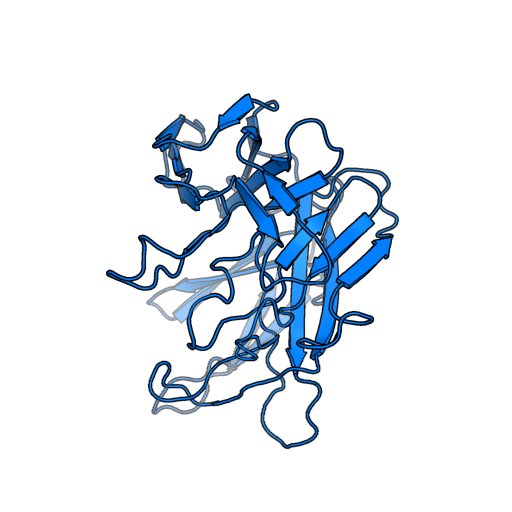1
ATOM 2151 C C . VAL A 1 269 ? -14.580 -17.899 4.330 1.00 57.00 269 VAL A C 1
ATOM 2153 O O . VAL A 1 269 ? -13.421 -18.137 3.981 1.00 57.00 269 VAL A O 1
ATOM 2156 N N . ARG A 1 270 ? -15.122 -18.441 5.418 1.00 51.81 270 ARG A N 1
ATOM 2157 C CA . ARG A 1 270 ? -14.425 -19.410 6.253 1.00 51.81 270 ARG A CA 1
ATOM 2158 C C . ARG A 1 270 ? -14.794 -20.817 5.805 1.00 51.81 270 ARG A C 1
ATOM 2160 O O . ARG A 1 270 ? -15.920 -21.274 5.987 1.00 51.81 270 ARG A O 1
ATOM 2167 N N . VAL A 1 271 ? -13.815 -21.524 5.246 1.00 51.62 271 VAL A N 1
ATOM 2168 C CA . VAL A 1 271 ? -13.932 -22.951 4.921 1.00 51.62 271 VAL A CA 1
ATOM 2169 C C . VAL A 1 271 ? -13.393 -23.762 6.096 1.00 51.62 271 VAL A C 1
ATOM 2171 O O . VAL A 1 271 ? -12.190 -23.773 6.358 1.00 51.62 271 VAL A O 1
ATOM 2174 N N . CYS A 1 272 ? -14.283 -24.431 6.827 1.00 47.84 272 CYS A N 1
ATOM 2175 C CA . CYS A 1 272 ? -13.912 -25.248 7.978 1.00 47.84 272 CYS A CA 1
ATOM 2176 C C . CYS A 1 272 ? -13.476 -26.666 7.549 1.00 47.84 272 CYS A C 1
ATOM 2178 O O . CYS A 1 272 ? -13.964 -27.185 6.541 1.00 47.84 272 CYS A O 1
ATOM 2180 N N . PRO A 1 273 ? -12.635 -27.359 8.347 1.00 41.59 273 PRO A N 1
ATOM 2181 C CA . PRO A 1 273 ? -12.148 -28.715 8.044 1.00 41.59 273 PRO A CA 1
ATOM 2182 C C . PRO A 1 273 ? -13.243 -29.771 7.806 1.00 41.59 273 PRO A C 1
ATOM 2184 O O . PRO A 1 273 ? -12.980 -30.803 7.197 1.00 41.59 273 PRO A O 1
ATOM 2187 N N . ASN A 1 274 ? -14.475 -29.510 8.256 1.00 48.66 274 ASN A N 1
ATOM 2188 C CA . ASN A 1 274 ? -15.623 -30.412 8.132 1.00 48.66 274 ASN A CA 1
ATOM 2189 C C . ASN A 1 274 ? -16.474 -30.161 6.870 1.00 48.66 274 ASN A C 1
ATOM 2191 O O . ASN A 1 274 ? -17.590 -30.669 6.783 1.00 48.66 274 ASN A O 1
ATOM 2195 N N . ASN A 1 275 ? -15.982 -29.375 5.904 1.00 48.84 275 ASN A N 1
ATOM 2196 C CA . ASN A 1 275 ? -16.741 -28.893 4.738 1.00 48.84 275 ASN A CA 1
ATOM 2197 C C . ASN A 1 275 ? -17.961 -28.025 5.094 1.00 48.84 275 ASN A C 1
ATOM 2199 O O . ASN A 1 275 ? -18.876 -27.885 4.284 1.00 48.84 275 ASN A O 1
ATOM 2203 N N . THR A 1 276 ? -17.992 -27.444 6.294 1.00 45.62 276 THR A N 1
ATOM 2204 C CA . THR A 1 276 ? -18.935 -26.375 6.629 1.00 45.62 276 THR A CA 1
ATOM 2205 C C . THR A 1 276 ? -18.344 -25.045 6.179 1.00 45.62 276 THR A C 1
ATOM 2207 O O . THR A 1 276 ? -17.158 -24.785 6.393 1.00 45.62 276 THR A O 1
ATOM 2210 N N . VAL A 1 277 ? -19.161 -24.223 5.528 1.00 46.91 277 VAL A N 1
ATOM 2211 C CA . VAL A 1 277 ? -18.789 -22.866 5.130 1.00 46.91 277 VAL A CA 1
ATOM 2212 C C . VAL A 1 277 ? -19.537 -21.906 6.043 1.00 46.91 277 VAL A C 1
ATOM 2214 O O . VAL A 1 277 ? -20.761 -21.966 6.126 1.00 46.91 277 VAL A O 1
ATOM 2217 N N . GLU A 1 278 ? -18.798 -21.045 6.731 1.00 50.97 278 GLU A N 1
ATOM 2218 C CA . GLU A 1 278 ? -19.346 -19.884 7.432 1.00 50.97 278 GLU A CA 1
ATOM 2219 C C . GLU A 1 278 ? -19.001 -18.644 6.612 1.00 50.97 278 GLU A C 1
ATOM 2221 O O . GLU A 1 278 ? -17.885 -18.523 6.098 1.00 50.97 278 GLU A O 1
ATOM 2226 N N . THR A 1 279 ? -19.949 -17.726 6.465 1.00 45.75 279 THR A N 1
ATOM 2227 C CA . THR A 1 279 ? -19.740 -16.521 5.664 1.00 45.75 279 THR A CA 1
ATOM 2228 C C . THR A 1 279 ? -20.289 -15.296 6.336 1.00 45.75 279 THR A C 1
ATOM 2230 O O . THR A 1 279 ? -21.395 -15.311 6.877 1.00 45.75 279 THR A O 1
ATOM 2233 N N . THR A 1 280 ? -19.545 -14.215 6.178 1.00 47.69 280 THR A N 1
ATOM 2234 C CA . THR A 1 280 ? -19.893 -12.922 6.732 1.00 47.69 280 THR A CA 1
ATOM 2235 C C . THR A 1 280 ? -19.628 -11.869 5.664 1.00 47.69 280 THR A C 1
ATOM 2237 O O . THR A 1 280 ? -18.541 -11.821 5.086 1.00 47.69 280 THR A O 1
ATOM 2240 N N . LYS A 1 281 ? -20.622 -11.021 5.362 1.00 41.09 281 LYS A N 1
ATOM 2241 C CA . LYS A 1 281 ? -20.371 -9.845 4.521 1.00 41.09 281 LYS A CA 1
ATOM 2242 C C . LYS A 1 281 ? -19.488 -8.884 5.306 1.00 41.09 281 LYS A C 1
ATOM 2244 O O . LYS A 1 281 ? -19.827 -8.512 6.428 1.00 41.09 281 LYS A O 1
ATOM 2249 N N . ALA A 1 282 ? -18.412 -8.456 4.675 1.00 48.09 282 ALA A N 1
ATOM 2250 C CA . ALA A 1 282 ? -17.643 -7.302 5.083 1.00 48.09 282 ALA A CA 1
ATOM 2251 C C . ALA A 1 282 ? -18.005 -6.177 4.103 1.00 48.09 282 ALA A C 1
ATOM 2253 O O . ALA A 1 282 ? -17.942 -6.390 2.903 1.00 48.09 282 ALA A O 1
ATOM 2254 N N . VAL A 1 283 ? -18.506 -5.048 4.603 1.00 49.66 283 VAL A N 1
ATOM 2255 C CA . VAL A 1 283 ? -19.199 -3.999 3.818 1.00 49.66 283 VAL A CA 1
ATOM 2256 C C . VAL A 1 283 ? -18.628 -3.748 2.420 1.00 49.66 283 VAL A C 1
ATOM 2258 O O . VAL A 1 283 ? -17.411 -3.506 2.287 1.00 49.66 283 VAL A O 1
#

Organism: Mytilus edulis (NCBI:txid6550)

Secondary structure (DSSP, 8-state):
-BTT-TTTSEEEEE-S--S--SEEEEEEEE---SSS--PPEEPBSS----S-SSS-EE--EEEE-SSEEEEE-B---TT---EESEE--TTS--SS---EESBEEEEEEEE-GGGSPPPSEE---EEEESSS-EEEEE---SS--SEEEEEEEETTSS-EEE-BS-----SGGGGT---B--EEEE-SSEEEEE---SS-BSEEE-SSBTT--EEESEEEEEEEEES--------EEEEEEEPPTTSPPEEEEEEESS---TTT-EEEEEE-TTS-EEEEEE-

Radius of gyration: 19.88 Å; chains: 1; bounding box: 55×51×50 Å

Foldseek 3Di:
DFEQDQVPQKDKDWPPQLAAFPDKWKWKWFPDDDPDTPHTDTAALAFQKFQPDQAAGEAWHWKDFSTIIMIGFFHDFPDHRRTANDAQADPPHDDPDGDGGGDIDMDMATHHPVLFDAFLFKDDWDKDFAAWDKDKDWRPPLFWFPDKWKWWFFAPDRIITTADQDHDDDPPCVQPIEGEGWHWDDGSTIIIITHHHDHYANHDQDRGIHPDHDGGRITIMMMGTHNDLADDAAWDKDWDWDDDDPDDIDIDIDIDRDDDPVVHWDKDWDQDPVRDIDIGTRD